Protein AF-A0AAQ3NPI7-F1 (afdb_monomer)

pLDDT: mean 90.73, std 9.73, range [52.62, 98.88]

Solvent-accessible surface area (backbone atoms only — not comparable to full-atom values): 8782 Å² total; per-residue (Å²): 122,90,71,60,44,77,43,52,82,40,38,68,48,80,46,74,37,70,68,92,69,72,81,64,43,82,34,49,43,47,26,47,50,20,30,33,41,36,42,26,41,27,49,79,39,44,59,51,68,37,74,38,35,51,39,24,43,46,21,28,31,45,36,42,30,42,23,52,47,21,36,33,54,29,61,19,60,33,45,22,65,45,26,30,34,42,37,40,31,45,24,46,47,30,51,34,44,30,91,45,34,53,52,25,68,52,26,30,37,41,37,42,30,38,24,44,46,83,36,46,37,60,76,43,36,71,38,33,28,36,42,39,39,29,41,32,59,28,52,53,57,64,57,60,62,17,70,41,45,56,26,31,34,40,37,40,32,50,18,65,48,23,53,45,76,37,83,36,52,80,50,29,78,48,52,78,42,82,47,80,41,70,51,59,92

InterPro domains:
  IPR032675 Leucine-rich repeat domain superfamily [G3DSA:3.80.10.10] (2-116)
  IPR032675 Leucine-rich repeat domain superfamily [G3DSA:3.80.10.10] (117-185)
  IPR055414 Disease resistance R13L4/SHOC-2-like, LRR domain [PF23598] (69-182)

Mean predicted aligned error: 4.76 Å

Sequence (185 aa):
MEVVGFMACLKTLRIEIIKGGKVPSDQLSMLDALEYLHIGLWYDLEYFPENVLESLTSLQTLSIANCKNLKSLSEGVGHLACLQNLIISECPELVALPSNMSQLTVLRKVSIDSCSTLPYGLQFVPSLRTLDIESCMSTSLPDWLGDMTTLEELSIGFCKKLRSLPSSIQRLTNLSYLSIHCCLI

Foldseek 3Di:
DVPQLVPQCAQEDAAADQDPDDPPQVSLLSNCNHAYYEYYNQAPDQEADQSNLLNNQNHQEYAYENHANHQEYDPSVLNNQNHQEYHYENHANPQAYDQNLLSNQRHAEYAHEQYQAPHPNPLNNQQYAEYHYYCHQDQEHDLSVLVNLNYQEYAHYLPANHQDYHPSVVSNPNHPYYHHYNYND

Nearest PDB structures (foldseek):
  7txh-assembly2_E  TM=7.020E-01  e=1.475E-08  Homo sapiens
  8yn0-assembly2_D  TM=7.003E-01  e=9.392E-07  Arabidopsis thaliana
  8yn1-assembly1_C  TM=6.299E-01  e=1.780E-06  Arabidopsis thaliana
  8zwa-assembly1_A  TM=7.349E-01  e=1.019E-04  Arabidopsis thaliana
  5hz0-assembly1_B  TM=5.766E-01  e=1.277E-05  Arabidopsis thaliana

Radius of gyration: 16.59 Å; Cα contacts (8 Å, |Δi|>4): 506; chains: 1; bounding box: 32×37×45 Å

Secondary structure (DSSP, 8-state):
-TTGGG-TT--EEEEE--SSPPP-HHHHTT-TT--EEEEE--TT-SB--HHHHTT-TT--EEEEES-TT--B--GGGGG-TT--EEEEES-TT--B--TTGGG-TT--EEEEES-SSPPBTGGG-TT--EEEEES---SB--GGGGG-TT--EEEEES-TT--B--GGGGG-TT--EEEEES---

Organism: Vigna mungo (NCBI:txid3915)

Structure (mmCIF, N/CA/C/O backbone):
data_AF-A0AAQ3NPI7-F1
#
_entry.id   AF-A0AAQ3NPI7-F1
#
loop_
_atom_site.group_PDB
_atom_site.id
_atom_site.type_symbol
_atom_site.label_atom_id
_atom_site.label_alt_id
_atom_site.label_comp_id
_atom_site.label_asym_id
_atom_site.label_entity_id
_atom_site.label_seq_id
_atom_site.pdbx_PDB_ins_code
_atom_site.Cartn_x
_atom_site.Cartn_y
_atom_site.Cartn_z
_atom_site.occupancy
_atom_site.B_iso_or_equiv
_atom_site.auth_seq_id
_atom_site.auth_comp_id
_atom_site.auth_asym_id
_atom_site.auth_atom_id
_atom_site.pdbx_PDB_model_num
ATOM 1 N N . MET A 1 1 ? -6.468 18.338 18.918 1.00 57.00 1 MET A N 1
ATOM 2 C CA . MET A 1 1 ? -6.972 16.980 18.622 1.00 57.00 1 MET A CA 1
ATOM 3 C C . MET A 1 1 ? -7.723 16.347 19.796 1.00 57.00 1 MET A C 1
ATOM 5 O O . MET A 1 1 ? -8.274 15.291 19.574 1.00 57.00 1 MET A O 1
ATOM 9 N N . GLU A 1 2 ? -7.866 16.987 20.969 1.00 52.62 2 GLU A N 1
ATOM 10 C CA . GLU A 1 2 ? -8.386 16.362 22.208 1.00 52.62 2 GLU A CA 1
ATOM 11 C C . GLU A 1 2 ? -9.784 15.705 22.161 1.00 52.62 2 GLU A C 1
ATOM 13 O O . GLU A 1 2 ? -10.094 14.912 23.043 1.00 52.62 2 GLU A O 1
ATOM 18 N N . VAL A 1 3 ? -10.622 15.988 21.158 1.00 59.69 3 VAL A N 1
ATOM 19 C CA . VAL A 1 3 ? -12.045 15.587 21.140 1.00 59.69 3 VAL A CA 1
ATOM 20 C C . VAL A 1 3 ? -12.283 14.208 20.500 1.00 59.69 3 VAL A C 1
ATOM 22 O O . VAL A 1 3 ? -13.324 13.598 20.725 1.00 59.69 3 VAL A O 1
ATOM 25 N N . VAL A 1 4 ? -11.339 13.692 19.705 1.00 64.50 4 VAL A N 1
ATOM 26 C CA . VAL A 1 4 ? -11.603 12.535 18.825 1.00 64.50 4 VAL A CA 1
ATOM 27 C C . VAL A 1 4 ? -11.716 11.221 19.607 1.00 64.50 4 VAL A C 1
ATOM 29 O O . VAL A 1 4 ? -12.562 10.399 19.271 1.00 64.50 4 VAL A O 1
ATOM 32 N N . GLY A 1 5 ? -10.954 11.049 20.694 1.00 62.00 5 GLY A N 1
ATOM 33 C CA . GLY A 1 5 ? -10.935 9.805 21.485 1.00 62.00 5 GLY A CA 1
ATOM 34 C C . GLY A 1 5 ? -12.268 9.406 22.140 1.00 62.00 5 GLY A C 1
ATOM 35 O O . GLY A 1 5 ? -12.421 8.267 22.562 1.00 62.00 5 GLY A O 1
ATOM 36 N N . PHE A 1 6 ? -13.258 10.305 22.201 1.00 67.25 6 PHE A N 1
ATOM 37 C CA . PHE A 1 6 ? -14.593 10.009 22.744 1.00 67.25 6 PHE A CA 1
ATOM 38 C C . PHE A 1 6 ? -15.612 9.586 21.675 1.00 67.25 6 PHE A C 1
ATOM 40 O O . PHE A 1 6 ? -16.760 9.275 21.995 1.00 67.25 6 PHE A O 1
ATOM 47 N N . MET A 1 7 ? -15.223 9.581 20.398 1.00 78.12 7 MET A N 1
ATOM 48 C CA . MET A 1 7 ? -16.108 9.272 19.278 1.00 78.12 7 MET A CA 1
ATOM 49 C C . MET A 1 7 ? -16.031 7.784 18.909 1.00 78.12 7 MET A C 1
ATOM 51 O O . MET A 1 7 ? -15.636 7.440 17.802 1.00 78.12 7 MET A O 1
ATOM 55 N N . ALA A 1 8 ? -16.440 6.890 19.813 1.00 77.56 8 ALA A N 1
ATOM 56 C CA . ALA A 1 8 ? -16.348 5.432 19.613 1.00 77.56 8 ALA A CA 1
ATOM 57 C C . ALA A 1 8 ? -17.122 4.902 18.383 1.00 77.56 8 ALA A C 1
ATOM 59 O O . ALA A 1 8 ? -16.860 3.812 17.899 1.00 77.56 8 ALA A O 1
ATOM 60 N N . CYS A 1 9 ? -18.080 5.665 17.845 1.00 85.69 9 CYS A N 1
ATOM 61 C CA . CYS A 1 9 ? -18.803 5.316 16.612 1.00 85.69 9 CYS A CA 1
ATOM 62 C C . CYS A 1 9 ? -18.182 5.931 15.341 1.00 85.69 9 CYS A C 1
ATOM 64 O O . CYS A 1 9 ? -18.791 5.874 14.270 1.00 85.69 9 CYS A O 1
ATOM 66 N N . LEU A 1 10 ? -17.024 6.589 15.446 1.00 90.81 10 LEU A N 1
ATOM 67 C CA . LEU A 1 10 ? -16.380 7.262 14.324 1.00 90.81 10 LEU A CA 1
ATOM 68 C C . LEU A 1 10 ? -15.817 6.234 13.342 1.00 90.81 10 LEU A C 1
ATOM 70 O O . LEU A 1 10 ? -14.873 5.519 13.650 1.00 90.81 10 LEU A O 1
ATOM 74 N N . LYS A 1 11 ? -16.364 6.217 12.126 1.00 94.38 11 LYS A N 1
ATOM 75 C CA . LYS A 1 11 ? -15.922 5.316 11.051 1.00 94.38 11 LYS A CA 1
ATOM 76 C C . LYS A 1 11 ? -14.842 5.904 10.155 1.00 94.38 11 LYS A C 1
ATOM 78 O O . LYS A 1 11 ? -14.116 5.169 9.496 1.00 94.38 11 LYS A O 1
ATOM 83 N N . THR A 1 12 ? -14.743 7.225 10.097 1.00 94.88 12 THR A N 1
ATOM 84 C CA . THR A 1 12 ? -13.857 7.924 9.166 1.00 94.88 12 THR A CA 1
ATOM 85 C C . THR A 1 12 ? -13.115 9.021 9.898 1.00 94.88 12 THR A C 1
ATOM 87 O O . THR A 1 12 ? -13.734 9.897 10.499 1.00 94.88 12 THR A O 1
ATOM 90 N N . LEU A 1 13 ? -11.790 9.000 9.805 1.00 92.69 13 LEU A N 1
ATOM 91 C CA . LEU A 1 13 ? -10.926 10.009 10.392 1.00 92.69 13 LEU A CA 1
ATOM 92 C C . LEU A 1 13 ? -9.911 10.487 9.359 1.00 92.69 13 LEU A C 1
ATOM 94 O O . LEU A 1 13 ? -9.245 9.693 8.697 1.00 92.69 13 LEU A O 1
ATOM 98 N N . ARG A 1 14 ? -9.785 11.808 9.240 1.00 91.88 14 ARG A N 1
ATOM 99 C CA . ARG A 1 14 ? -8.768 12.468 8.424 1.00 91.88 14 ARG A CA 1
ATOM 100 C C . ARG A 1 14 ? -7.902 13.347 9.314 1.00 91.88 14 ARG A C 1
ATOM 102 O O . ARG A 1 14 ? -8.422 14.184 10.049 1.00 91.88 14 ARG A O 1
ATOM 109 N N . ILE A 1 15 ? -6.595 13.153 9.232 1.00 88.44 15 ILE A N 1
ATOM 110 C CA . ILE A 1 15 ? -5.584 13.858 10.011 1.00 88.44 15 ILE A CA 1
ATOM 111 C C . ILE A 1 15 ? -4.614 14.514 9.037 1.00 88.44 15 ILE A C 1
ATOM 113 O O . ILE A 1 15 ? -4.047 13.838 8.189 1.00 88.44 15 ILE A O 1
ATOM 117 N N . GLU A 1 16 ? -4.405 15.817 9.185 1.00 88.31 16 GLU A N 1
ATOM 118 C CA . GLU A 1 16 ? -3.459 16.603 8.391 1.00 88.31 16 GLU A CA 1
ATOM 119 C C . GLU A 1 16 ? -2.516 17.325 9.361 1.00 88.31 16 GLU A C 1
ATOM 121 O O . GLU A 1 16 ? -2.969 18.165 10.144 1.00 88.31 16 GLU A O 1
ATOM 126 N N . ILE A 1 17 ? -1.225 16.980 9.372 1.00 81.00 17 ILE A N 1
ATOM 127 C CA . ILE A 1 17 ? -0.264 17.482 10.372 1.00 81.00 17 ILE A CA 1
ATOM 128 C C . ILE A 1 17 ? 0.882 18.202 9.688 1.00 81.00 17 ILE A C 1
ATOM 130 O O . ILE A 1 17 ? 1.800 17.570 9.215 1.00 81.00 17 ILE A O 1
ATOM 134 N N . ILE A 1 18 ? 0.898 19.530 9.703 1.00 67.00 18 ILE A N 1
ATOM 135 C CA . ILE A 1 18 ? 1.848 20.290 8.875 1.00 67.00 18 ILE A CA 1
ATOM 136 C C . ILE A 1 18 ? 3.272 20.333 9.466 1.00 67.00 18 ILE A C 1
ATOM 138 O O . ILE A 1 18 ? 4.241 20.194 8.728 1.00 67.00 18 ILE A O 1
ATOM 142 N N . LYS A 1 19 ? 3.447 20.565 10.775 1.00 70.44 19 LYS A N 1
ATOM 143 C CA . LYS A 1 19 ? 4.782 20.605 11.410 1.00 70.44 19 LYS A CA 1
ATOM 144 C C . LYS A 1 19 ? 4.696 20.469 12.926 1.00 70.44 19 LYS A C 1
ATOM 146 O O . LYS A 1 19 ? 3.784 21.024 13.534 1.00 70.44 19 LYS A O 1
ATOM 151 N N . GLY A 1 20 ? 5.650 19.766 13.536 1.00 64.38 20 GLY A N 1
ATOM 152 C CA . GLY A 1 20 ? 5.800 19.643 14.990 1.00 64.38 20 GLY A CA 1
ATOM 153 C C . GLY A 1 20 ? 4.680 18.875 15.700 1.00 64.38 20 GLY A C 1
ATOM 154 O O . GLY A 1 20 ? 4.645 18.843 16.930 1.00 64.38 20 GLY A O 1
ATOM 155 N N . GLY A 1 21 ? 3.755 18.267 14.952 1.00 64.56 21 GLY A N 1
ATOM 156 C CA . GLY A 1 21 ? 2.697 17.441 15.518 1.00 64.56 21 GLY A CA 1
ATOM 157 C C . GLY A 1 21 ? 3.221 16.060 15.895 1.00 64.56 21 GLY A C 1
ATOM 158 O O . GLY A 1 21 ? 4.006 15.458 15.164 1.00 64.56 21 GLY A O 1
ATOM 159 N N . LYS A 1 22 ? 2.769 15.560 17.043 1.00 66.19 22 LYS A N 1
ATOM 160 C CA . LYS A 1 22 ? 2.895 14.152 17.432 1.00 66.19 22 LYS A CA 1
ATOM 161 C C . LYS A 1 22 ? 1.607 13.422 17.064 1.00 66.19 22 LYS A C 1
ATOM 163 O O . LYS A 1 22 ? 0.541 14.041 17.062 1.00 66.19 22 LYS A O 1
ATOM 168 N N . VAL A 1 23 ? 1.688 12.115 16.801 1.00 66.31 23 VAL A N 1
ATOM 169 C CA . VAL A 1 23 ? 0.471 11.294 16.718 1.00 66.31 23 VAL A CA 1
ATOM 170 C C . VAL A 1 23 ? -0.209 11.350 18.077 1.00 66.31 23 VAL A C 1
ATOM 172 O O . VAL A 1 23 ? 0.463 11.090 19.076 1.00 66.31 23 VAL A O 1
ATOM 175 N N . PRO A 1 24 ? -1.512 11.669 18.155 1.00 67.12 24 PRO A N 1
ATOM 176 C CA . PRO A 1 24 ? -2.270 11.458 19.378 1.00 67.12 24 PRO A CA 1
ATOM 177 C C . PRO A 1 24 ? -2.533 9.954 19.526 1.00 67.12 24 PRO A C 1
ATOM 179 O O . PRO A 1 24 ? -3.658 9.490 19.343 1.00 67.12 24 PRO A O 1
ATOM 182 N N . SER A 1 25 ? -1.472 9.188 19.797 1.00 69.00 25 SER A N 1
ATOM 183 C CA . SER A 1 25 ? -1.496 7.723 19.825 1.00 69.00 25 SER A CA 1
ATOM 184 C C . SER A 1 25 ? -2.572 7.190 20.754 1.00 69.00 25 SER A C 1
ATOM 186 O O . SER A 1 25 ? -3.315 6.284 20.395 1.00 69.00 25 SER A O 1
ATOM 188 N N . ASP A 1 26 ? -2.703 7.842 21.902 1.00 71.06 26 ASP A N 1
ATOM 189 C CA . ASP A 1 26 ? -3.594 7.435 22.981 1.00 71.06 26 ASP A CA 1
ATOM 190 C C . ASP A 1 26 ? -5.070 7.666 22.636 1.00 71.06 26 ASP A C 1
ATOM 192 O O . ASP A 1 26 ? -5.947 7.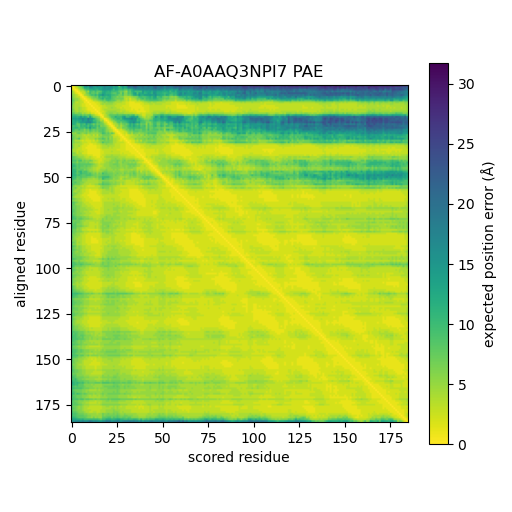062 23.238 1.00 71.06 26 ASP A O 1
ATOM 196 N N . GLN A 1 27 ? -5.364 8.541 21.669 1.00 73.62 27 GLN A N 1
ATOM 197 C CA . GLN A 1 27 ? -6.739 8.802 21.237 1.00 73.62 27 GLN A CA 1
ATOM 198 C C . GLN A 1 27 ? -7.157 7.929 20.065 1.00 73.62 27 GLN A C 1
ATOM 200 O O . GLN A 1 27 ? -8.321 7.556 19.962 1.00 73.62 27 GLN A O 1
ATOM 205 N N . LEU A 1 28 ? -6.216 7.620 19.173 1.00 76.38 28 LEU A N 1
ATOM 206 C CA . LEU A 1 28 ? -6.476 6.740 18.039 1.00 76.38 28 LEU A CA 1
ATOM 207 C C . LEU A 1 28 ? -6.729 5.309 18.495 1.00 76.38 28 LEU A C 1
ATOM 209 O O . LEU A 1 28 ? -7.558 4.632 17.898 1.00 76.38 28 LEU A O 1
ATOM 213 N N . SER A 1 29 ? -6.100 4.891 19.595 1.00 77.69 29 SER A N 1
ATOM 214 C CA . SER A 1 29 ? -6.301 3.551 20.137 1.00 77.69 29 SER A CA 1
ATOM 215 C C . SER A 1 29 ? -7.699 3.273 20.678 1.00 77.69 29 SER A C 1
ATOM 217 O O . SER A 1 29 ? -8.052 2.116 20.888 1.00 77.69 29 SER A O 1
ATOM 219 N N . MET A 1 30 ? -8.511 4.314 20.863 1.00 79.06 30 MET A N 1
ATOM 220 C CA . MET A 1 30 ? -9.898 4.208 21.312 1.00 79.06 30 MET A CA 1
ATOM 221 C C . MET A 1 30 ? -10.907 4.108 20.156 1.00 79.06 30 MET A C 1
ATOM 223 O O . MET A 1 30 ? -12.106 4.022 20.407 1.00 79.06 30 MET A O 1
ATOM 227 N N . LEU A 1 31 ? -10.453 4.156 18.898 1.00 85.06 31 LEU A N 1
ATOM 228 C CA . LEU A 1 31 ? -11.310 4.175 17.708 1.00 85.06 31 LEU A CA 1
ATOM 229 C C . LEU A 1 31 ? -11.426 2.779 17.081 1.00 85.06 31 LEU A C 1
ATOM 231 O O . LEU A 1 31 ? -11.065 2.559 15.926 1.00 85.06 31 LEU A O 1
ATOM 235 N N . ASP A 1 32 ? -11.937 1.827 17.854 1.00 84.00 32 ASP A N 1
ATOM 236 C CA . ASP A 1 32 ? -12.103 0.428 17.447 1.00 84.00 32 ASP A CA 1
ATOM 237 C C . ASP A 1 32 ? -13.074 0.236 16.266 1.00 84.00 32 ASP A C 1
ATOM 239 O O . ASP A 1 32 ? -12.907 -0.702 15.487 1.00 84.00 32 ASP A O 1
ATOM 243 N N . ALA A 1 33 ? -14.044 1.138 16.083 1.00 91.69 33 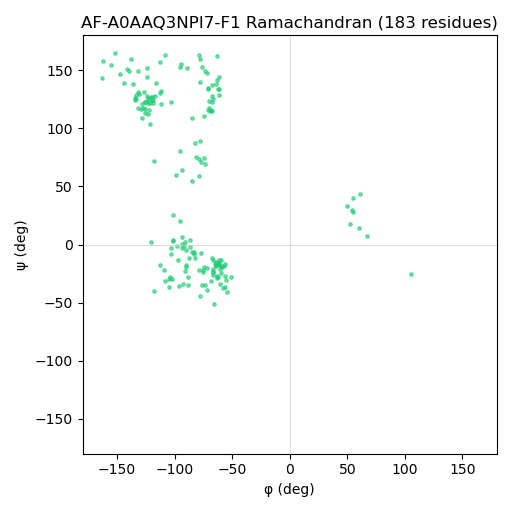ALA A N 1
ATOM 244 C CA . ALA A 1 33 ? -14.989 1.145 14.961 1.00 91.69 33 ALA A CA 1
ATOM 245 C C . ALA A 1 33 ? -14.489 1.880 13.699 1.00 91.69 33 ALA A C 1
ATOM 247 O O . ALA A 1 33 ? -15.252 2.044 12.741 1.00 91.69 33 ALA A O 1
ATOM 248 N N . LEU A 1 34 ? -13.242 2.365 13.687 1.00 94.00 34 LEU A N 1
ATOM 249 C CA . LEU A 1 34 ? -12.711 3.136 12.566 1.00 94.00 34 LEU A CA 1
ATOM 250 C C . LEU A 1 34 ? -12.503 2.244 11.339 1.00 94.00 34 LEU A C 1
ATOM 252 O O . LEU A 1 34 ? -11.757 1.274 11.389 1.00 94.00 34 LEU A O 1
ATOM 256 N N . GLU A 1 35 ? -13.123 2.604 10.217 1.00 97.06 35 GLU A N 1
ATOM 257 C CA . GLU A 1 35 ? -13.059 1.864 8.950 1.00 97.06 35 GLU A CA 1
ATOM 258 C C . GLU A 1 35 ? -12.137 2.557 7.930 1.00 97.06 35 GLU A C 1
ATOM 260 O O . GLU A 1 35 ? -11.532 1.900 7.082 1.00 97.06 35 GLU A O 1
ATOM 265 N N . TYR A 1 36 ? -11.991 3.882 8.019 1.00 97.12 36 TYR A N 1
ATOM 266 C CA . TYR A 1 36 ? -11.159 4.689 7.130 1.00 97.12 36 TYR A CA 1
ATOM 267 C C . TYR A 1 36 ? -10.289 5.666 7.923 1.00 97.12 36 TYR A C 1
ATOM 269 O O . TYR A 1 36 ? -10.800 6.508 8.666 1.00 97.12 36 TYR A O 1
ATOM 277 N N . LEU A 1 37 ? -8.979 5.614 7.687 1.00 94.44 37 LEU A N 1
ATOM 278 C CA . LEU A 1 37 ? -7.999 6.528 8.260 1.00 94.44 37 LEU A CA 1
ATOM 279 C C . LEU A 1 37 ? -7.187 7.168 7.140 1.00 94.44 37 LEU A C 1
ATOM 281 O O . LEU A 1 37 ? -6.527 6.476 6.367 1.00 94.44 37 LEU A O 1
ATOM 285 N N . HIS A 1 38 ? -7.204 8.496 7.084 1.00 94.50 38 HIS A N 1
ATOM 286 C CA . HIS A 1 38 ? -6.288 9.270 6.259 1.00 94.50 38 HIS A CA 1
ATOM 287 C C . HIS A 1 38 ? -5.310 10.057 7.120 1.00 94.50 38 HIS A C 1
ATOM 289 O O . HIS A 1 38 ? -5.727 10.756 8.045 1.00 94.50 38 HIS A O 1
ATOM 295 N N . ILE A 1 39 ? -4.030 9.978 6.775 1.00 90.94 39 ILE A N 1
ATOM 296 C CA . ILE A 1 39 ? -2.942 10.723 7.402 1.00 90.94 39 ILE A CA 1
ATOM 297 C C . ILE A 1 39 ? -2.182 11.472 6.316 1.00 90.94 39 ILE A C 1
ATOM 299 O O . ILE A 1 39 ? -1.684 10.871 5.367 1.00 90.94 39 ILE A O 1
ATOM 303 N N . GLY A 1 40 ? -2.108 12.788 6.465 1.00 92.75 40 GLY A N 1
ATOM 304 C CA . GLY A 1 40 ? -1.625 13.689 5.439 1.00 92.75 40 GLY A CA 1
ATOM 305 C C . GLY A 1 40 ? -0.703 14.788 5.967 1.00 92.75 40 GLY A C 1
ATOM 306 O O . GLY A 1 40 ? -0.696 15.112 7.161 1.00 92.75 40 GLY A O 1
ATOM 307 N N . LEU A 1 41 ? 0.087 15.357 5.053 1.00 88.81 41 LEU A N 1
ATOM 308 C CA . LEU A 1 41 ? 0.916 16.558 5.241 1.00 88.81 41 LEU A CA 1
ATOM 309 C C . LEU A 1 41 ? 1.991 16.459 6.333 1.00 88.81 41 LEU A C 1
ATOM 311 O O . LEU A 1 41 ? 2.575 17.479 6.693 1.00 88.81 41 LEU A O 1
ATOM 315 N N . TRP A 1 42 ? 2.298 15.250 6.811 1.00 87.31 42 TRP A N 1
ATOM 316 C CA . TRP A 1 42 ? 3.199 15.031 7.938 1.00 87.31 42 TRP A CA 1
ATOM 317 C C . TRP A 1 42 ? 4.671 15.051 7.566 1.00 87.31 42 TRP A C 1
ATOM 319 O O . TRP A 1 42 ? 5.305 14.028 7.310 1.00 87.31 42 TRP A O 1
ATOM 329 N N . TYR A 1 43 ? 5.243 16.249 7.580 1.00 84.31 43 TYR A N 1
ATOM 330 C CA . TYR A 1 43 ? 6.615 16.439 7.128 1.00 84.31 43 TYR A CA 1
ATOM 331 C C . TYR A 1 43 ? 7.678 15.956 8.118 1.00 84.31 43 TYR A C 1
ATOM 333 O O . TYR A 1 43 ? 8.761 15.613 7.675 1.00 84.31 43 TYR A O 1
ATOM 341 N N . ASP A 1 44 ? 7.398 15.861 9.419 1.00 84.81 44 ASP A N 1
ATOM 342 C CA . ASP A 1 44 ? 8.385 15.394 10.413 1.00 84.81 44 ASP A CA 1
ATOM 343 C C . ASP A 1 44 ? 8.307 13.875 10.704 1.00 84.81 44 ASP A C 1
ATOM 345 O O . ASP A 1 44 ? 9.047 13.367 11.545 1.00 84.81 44 ASP A O 1
ATOM 349 N N . LEU A 1 45 ? 7.399 13.139 10.049 1.00 82.50 45 LEU A N 1
ATOM 350 C CA . LEU A 1 45 ? 7.186 11.713 10.3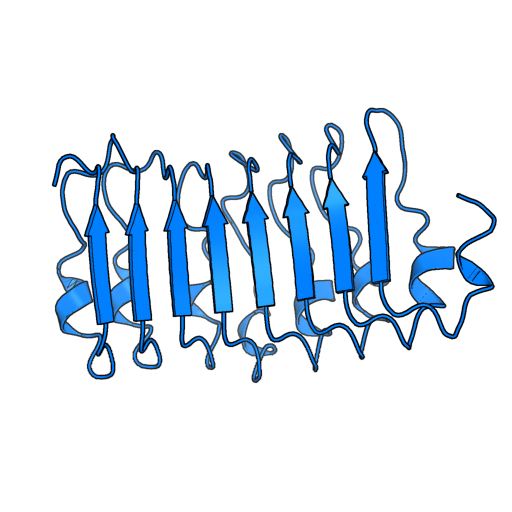04 1.00 82.50 45 LEU A CA 1
ATOM 351 C C . LEU A 1 45 ? 8.169 10.860 9.505 1.00 82.50 45 LEU A C 1
ATOM 353 O O . LEU A 1 45 ? 8.015 10.717 8.297 1.00 82.50 45 LEU A O 1
ATOM 357 N N . GLU A 1 46 ? 9.135 10.248 10.188 1.00 85.81 46 GLU A N 1
ATOM 358 C CA . GLU A 1 46 ? 10.026 9.258 9.565 1.00 85.81 46 GLU A CA 1
ATOM 359 C C . GLU A 1 46 ? 9.477 7.830 9.632 1.00 85.81 46 GLU A C 1
ATOM 361 O O . GLU A 1 46 ? 9.663 7.051 8.696 1.00 85.81 46 GLU A O 1
ATOM 366 N N . TYR A 1 47 ? 8.778 7.504 10.723 1.00 82.50 47 TYR A N 1
ATOM 367 C CA . TYR A 1 47 ? 8.207 6.186 10.988 1.00 82.50 47 TYR A CA 1
ATOM 368 C C . TYR A 1 47 ? 6.866 6.338 11.692 1.00 82.50 47 TYR A C 1
ATOM 370 O O . TYR A 1 47 ? 6.724 7.156 12.604 1.00 82.50 47 TYR A O 1
ATOM 378 N N . PHE A 1 48 ? 5.891 5.524 11.297 1.00 76.88 48 PHE A N 1
ATOM 379 C CA . PHE A 1 48 ? 4.641 5.417 12.039 1.00 76.88 48 PHE A CA 1
ATOM 380 C C . PHE A 1 48 ? 4.895 4.847 13.442 1.00 76.88 48 PHE A C 1
ATOM 382 O O . PHE A 1 48 ? 5.663 3.898 13.570 1.00 76.88 48 PHE A O 1
ATOM 389 N N . PRO A 1 49 ? 4.260 5.365 14.504 1.00 74.56 49 PRO A N 1
ATOM 390 C CA . PRO A 1 49 ? 4.292 4.693 15.796 1.00 74.56 49 PRO A CA 1
ATOM 391 C C . PRO A 1 49 ? 3.524 3.370 15.730 1.00 74.56 49 PRO A C 1
ATOM 393 O O . PRO A 1 49 ? 2.455 3.275 15.126 1.00 74.56 49 PRO A O 1
ATOM 396 N N . GLU A 1 50 ? 4.102 2.337 16.331 1.00 76.12 50 GLU A N 1
ATOM 397 C CA . GLU A 1 50 ? 3.628 0.952 16.265 1.00 76.12 50 GLU A CA 1
ATOM 398 C C . GLU A 1 50 ? 2.263 0.764 16.940 1.00 76.12 50 GLU A C 1
ATOM 400 O O . GLU A 1 50 ? 1.300 0.337 16.302 1.00 76.12 50 GLU A O 1
ATOM 405 N N . ASN A 1 51 ? 2.149 1.245 18.177 1.00 76.25 51 ASN A N 1
ATOM 406 C CA . ASN A 1 51 ? 0.968 1.144 19.038 1.00 76.25 51 ASN A CA 1
ATOM 407 C C . ASN A 1 51 ? -0.314 1.773 18.462 1.00 76.25 51 ASN A C 1
ATOM 409 O O . ASN A 1 51 ? -1.419 1.471 18.910 1.00 76.25 51 ASN A O 1
ATOM 413 N N . VAL A 1 52 ? -0.188 2.671 17.485 1.00 77.19 52 VAL A N 1
ATOM 414 C CA . VAL A 1 52 ? -1.337 3.381 16.906 1.00 77.19 52 VAL A CA 1
ATOM 415 C C . VAL A 1 52 ? -2.139 2.502 15.965 1.00 77.19 52 VAL A C 1
ATOM 417 O O . VAL A 1 52 ? -3.354 2.641 15.899 1.00 77.19 52 VAL A O 1
ATOM 420 N N . LEU A 1 53 ? -1.474 1.611 15.233 1.00 82.75 53 LEU A N 1
ATOM 421 C CA . LEU A 1 53 ? -2.134 0.772 14.235 1.00 82.75 53 LEU A CA 1
ATOM 422 C C . LEU A 1 53 ? -2.661 -0.532 14.843 1.00 82.75 53 LEU A C 1
ATOM 424 O O . LEU A 1 53 ? -3.680 -1.034 14.384 1.00 82.75 53 LEU A O 1
ATOM 428 N N . GLU A 1 54 ? -2.036 -1.031 15.913 1.00 83.75 54 GLU A N 1
ATOM 429 C CA . GLU A 1 54 ? -2.412 -2.290 16.584 1.00 83.75 54 GLU A CA 1
ATOM 430 C C . GLU A 1 54 ? -3.876 -2.354 17.040 1.00 83.75 54 GLU A C 1
ATOM 432 O O . GLU A 1 54 ? -4.484 -3.420 17.083 1.00 83.75 54 GLU A O 1
ATOM 437 N N . SER A 1 55 ? -4.449 -1.205 17.383 1.00 82.50 55 SER A N 1
ATOM 438 C CA . SER A 1 55 ? -5.797 -1.077 17.947 1.00 82.50 55 SER A CA 1
ATOM 439 C C . SER A 1 55 ? -6.892 -0.906 16.890 1.00 82.50 55 SER A C 1
ATOM 441 O O . SER A 1 55 ? -8.064 -1.162 17.168 1.00 82.50 55 SER A O 1
ATOM 443 N N . LEU A 1 56 ? -6.534 -0.528 15.659 1.00 88.94 56 LEU A N 1
ATOM 444 C CA . LEU A 1 56 ? -7.475 -0.201 14.584 1.00 88.94 56 LEU A CA 1
ATOM 445 C C . LEU A 1 56 ? -7.933 -1.459 13.828 1.00 88.94 56 LEU A C 1
ATOM 447 O O . LEU A 1 56 ? -7.811 -1.572 12.610 1.00 88.94 56 LEU A O 1
ATOM 451 N N . THR A 1 57 ? -8.460 -2.435 14.564 1.00 88.75 57 THR A N 1
ATOM 452 C CA . THR A 1 57 ? -8.780 -3.776 14.043 1.00 88.75 57 THR A CA 1
ATOM 453 C C . THR A 1 57 ? -9.918 -3.797 13.014 1.00 88.75 57 THR A C 1
ATOM 455 O O . THR A 1 57 ? -9.942 -4.688 12.163 1.00 88.75 57 THR A O 1
ATOM 458 N N . SER A 1 58 ? -10.813 -2.801 13.029 1.00 94.62 58 SER A N 1
ATOM 459 C CA . SER A 1 58 ? -11.891 -2.635 12.035 1.00 94.62 58 SER A CA 1
ATOM 460 C C . SER A 1 58 ? -11.471 -1.853 10.786 1.00 94.62 58 SER A C 1
ATOM 462 O O . SER A 1 58 ? -12.286 -1.678 9.877 1.00 94.62 58 SER A O 1
ATOM 464 N N . LEU A 1 59 ? -10.225 -1.373 10.718 1.00 96.38 59 LEU A N 1
ATOM 465 C CA . LEU A 1 59 ? -9.781 -0.491 9.646 1.00 96.38 59 LEU A CA 1
ATOM 466 C C . LEU A 1 59 ? -9.756 -1.228 8.310 1.00 96.38 59 LEU A C 1
ATOM 468 O O . LEU A 1 59 ? -9.065 -2.229 8.151 1.00 96.38 59 LEU A O 1
ATOM 472 N N . GLN A 1 60 ? -10.486 -0.698 7.333 1.00 98.31 60 GLN A N 1
ATOM 473 C CA . GLN A 1 60 ? -10.599 -1.256 5.986 1.00 98.31 60 GLN A CA 1
ATOM 474 C C . GLN A 1 60 ? -9.748 -0.489 4.981 1.00 98.31 60 GLN A C 1
ATOM 476 O O . GLN A 1 60 ? -9.289 -1.067 3.996 1.00 98.31 60 GLN A O 1
ATOM 481 N N . THR A 1 61 ? -9.535 0.808 5.212 1.00 98.50 61 THR A N 1
ATOM 482 C CA . THR A 1 61 ? -8.740 1.661 4.328 1.00 98.50 61 THR A CA 1
ATOM 483 C C . THR A 1 61 ? -7.769 2.524 5.118 1.00 98.50 61 THR A C 1
ATOM 485 O O . THR A 1 61 ? -8.177 3.316 5.970 1.00 98.50 61 THR A O 1
ATOM 488 N N . LEU A 1 62 ? -6.488 2.411 4.774 1.00 97.00 62 LEU A N 1
ATOM 489 C CA . LEU A 1 62 ? -5.424 3.284 5.254 1.00 97.00 62 LEU A CA 1
ATOM 490 C C . LEU A 1 62 ? -4.910 4.121 4.084 1.00 97.00 62 LEU A C 1
ATOM 492 O O . LEU A 1 62 ? -4.447 3.586 3.079 1.00 97.00 62 LEU A O 1
ATOM 496 N N . SER A 1 63 ? -4.994 5.440 4.218 1.00 97.31 63 SER A N 1
ATOM 497 C CA . SER A 1 63 ? -4.497 6.396 3.237 1.00 97.31 63 SER A CA 1
ATOM 498 C C . SER A 1 63 ? -3.418 7.270 3.864 1.00 97.31 63 SER A C 1
ATOM 500 O O . SER A 1 63 ? -3.649 7.911 4.885 1.00 97.31 63 SER A O 1
ATOM 502 N N . ILE A 1 64 ? -2.239 7.299 3.254 1.00 94.88 64 ILE A N 1
ATOM 503 C CA . ILE A 1 64 ? -1.093 8.088 3.694 1.00 94.88 64 ILE A CA 1
ATOM 504 C C . ILE A 1 64 ? -0.686 8.992 2.539 1.00 94.88 64 ILE A C 1
ATOM 506 O O . ILE A 1 64 ? -0.397 8.513 1.444 1.00 94.88 64 ILE A O 1
ATOM 510 N N . ALA A 1 65 ? -0.687 10.301 2.766 1.00 95.62 65 ALA A N 1
ATOM 511 C CA . ALA A 1 65 ? -0.380 11.278 1.736 1.00 95.62 65 ALA A CA 1
ATOM 512 C C . ALA A 1 65 ? 0.629 12.320 2.217 1.00 95.62 65 ALA A C 1
ATOM 514 O O . ALA A 1 65 ? 0.637 12.705 3.382 1.00 95.62 65 ALA A O 1
ATOM 515 N N . ASN A 1 66 ? 1.451 12.847 1.311 1.00 94.00 66 ASN A N 1
ATOM 516 C CA . ASN A 1 66 ? 2.282 14.024 1.578 1.00 94.00 66 ASN A CA 1
ATOM 517 C C . ASN A 1 66 ? 3.205 13.902 2.815 1.00 94.00 66 ASN A C 1
ATOM 519 O O . ASN A 1 66 ? 3.557 14.902 3.444 1.00 94.00 66 ASN A O 1
ATOM 523 N N . CYS A 1 67 ? 3.624 12.685 3.170 1.00 92.38 67 CYS A N 1
ATOM 524 C CA . CYS A 1 67 ? 4.546 12.426 4.276 1.00 92.38 67 CYS A CA 1
ATOM 525 C C . CYS A 1 67 ? 5.973 12.320 3.724 1.00 92.38 67 CYS A C 1
ATOM 527 O O . CYS A 1 67 ? 6.491 11.235 3.472 1.00 92.38 67 CYS A O 1
ATOM 529 N N . LYS A 1 68 ? 6.597 13.477 3.474 1.00 91.12 68 LYS A N 1
ATOM 530 C CA . LYS A 1 68 ? 7.824 13.573 2.660 1.00 91.12 68 LYS A CA 1
ATOM 531 C C . LYS A 1 68 ? 9.039 12.839 3.228 1.00 91.12 68 LYS A C 1
ATOM 533 O O . LYS A 1 68 ? 9.870 12.407 2.444 1.00 91.12 68 LYS A O 1
ATOM 538 N N . ASN A 1 69 ? 9.124 12.708 4.551 1.00 91.56 69 ASN A N 1
ATOM 539 C CA . ASN A 1 69 ? 10.245 12.064 5.239 1.00 91.56 69 ASN A CA 1
ATOM 540 C C . ASN A 1 69 ? 9.936 10.628 5.689 1.00 91.56 69 ASN A C 1
ATOM 542 O O . ASN A 1 69 ? 10.782 10.007 6.330 1.00 91.56 69 ASN A O 1
ATOM 546 N N . LEU A 1 70 ? 8.749 10.098 5.369 1.00 92.19 70 LEU A N 1
ATOM 547 C CA . LEU A 1 70 ? 8.330 8.769 5.801 1.00 92.19 70 LEU A CA 1
ATOM 548 C C . LEU A 1 70 ? 9.139 7.701 5.067 1.00 92.19 70 LEU A C 1
ATOM 550 O O . LEU A 1 70 ? 9.029 7.581 3.852 1.00 92.19 70 LEU A O 1
ATOM 554 N N . LYS A 1 71 ? 9.916 6.912 5.813 1.00 92.50 71 LYS A N 1
ATOM 555 C CA . LYS A 1 71 ? 10.818 5.882 5.269 1.00 92.50 71 LYS A CA 1
ATOM 556 C C . LYS A 1 71 ? 10.207 4.487 5.270 1.00 92.50 71 LYS A C 1
ATOM 558 O O . LYS A 1 71 ? 10.477 3.697 4.367 1.00 92.50 71 LYS A O 1
ATOM 563 N N . SER A 1 72 ? 9.405 4.186 6.291 1.00 91.81 72 SER A N 1
ATOM 564 C CA . SER A 1 72 ? 8.695 2.914 6.452 1.00 91.81 72 SER A CA 1
ATOM 565 C C . SER A 1 72 ? 7.453 3.080 7.324 1.00 91.81 72 SER A C 1
ATOM 567 O O . SER A 1 72 ? 7.401 3.948 8.199 1.00 91.81 72 SER A O 1
ATOM 569 N N . LEU A 1 73 ? 6.471 2.199 7.133 1.00 90.75 73 LEU A N 1
ATOM 570 C CA . LEU A 1 73 ? 5.424 1.970 8.1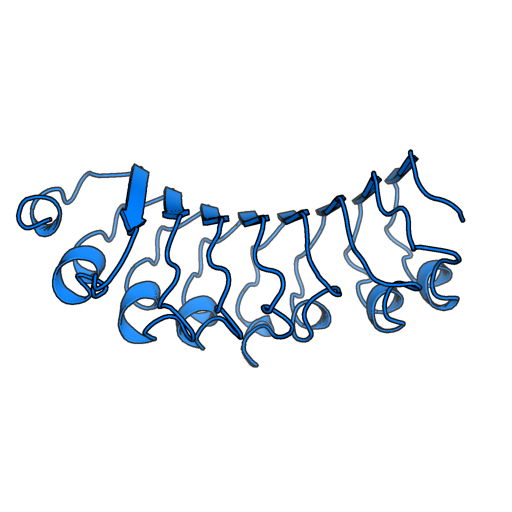33 1.00 90.75 73 LEU A CA 1
ATOM 571 C C . LEU A 1 73 ? 5.963 1.080 9.268 1.00 90.75 73 LEU A C 1
ATOM 573 O O . LEU A 1 73 ? 6.966 0.385 9.084 1.00 90.75 73 LEU A O 1
ATOM 577 N N . SER A 1 74 ? 5.319 1.112 10.435 1.00 90.31 74 SER A N 1
ATOM 578 C CA . SER A 1 74 ? 5.636 0.231 11.567 1.00 90.31 74 SER A CA 1
ATOM 579 C C . SER A 1 74 ? 5.052 -1.167 11.395 1.00 90.31 74 SER A C 1
ATOM 581 O O . SER A 1 74 ? 4.103 -1.363 10.636 1.00 90.31 74 SER A O 1
ATOM 583 N N . GLU A 1 75 ? 5.559 -2.132 12.168 1.00 91.31 75 GLU A N 1
ATOM 584 C CA . GLU A 1 75 ? 5.000 -3.491 12.220 1.00 91.31 75 GLU A CA 1
ATOM 585 C C . GLU A 1 75 ? 3.542 -3.509 12.721 1.00 91.31 75 GLU A C 1
ATOM 587 O O . GLU A 1 75 ? 2.789 -4.428 12.412 1.00 91.31 75 GLU A O 1
ATOM 592 N N . GLY A 1 76 ? 3.067 -2.434 13.357 1.00 89.75 76 GLY A N 1
ATOM 593 C CA . GLY A 1 76 ? 1.654 -2.234 13.686 1.00 89.75 76 GLY A CA 1
ATOM 594 C C . GLY A 1 76 ? 0.697 -2.429 12.497 1.00 89.75 76 GLY A C 1
ATOM 595 O O . GLY A 1 76 ? -0.429 -2.872 12.701 1.00 89.75 76 GLY A O 1
ATOM 596 N N . VAL A 1 77 ? 1.141 -2.188 11.252 1.00 92.19 77 VAL A N 1
ATOM 597 C CA . VAL A 1 77 ? 0.328 -2.431 10.042 1.00 92.19 77 VAL A CA 1
ATOM 598 C C . VAL A 1 77 ? -0.134 -3.886 9.941 1.00 92.19 77 VAL A C 1
ATOM 600 O O . VAL A 1 77 ? -1.267 -4.124 9.535 1.00 92.19 77 VAL A O 1
ATOM 603 N N . GLY A 1 78 ? 0.696 -4.858 10.330 1.00 91.50 78 GLY A N 1
ATOM 604 C CA . GLY A 1 78 ? 0.354 -6.282 10.241 1.00 91.50 78 GLY A CA 1
ATOM 605 C C . GLY A 1 78 ? -0.833 -6.699 11.120 1.00 91.50 78 GLY A C 1
ATOM 606 O O . GLY A 1 78 ? -1.468 -7.717 10.854 1.00 91.50 78 GLY A O 1
ATOM 607 N N . HIS A 1 79 ? -1.199 -5.878 12.110 1.00 91.12 79 HIS A N 1
ATOM 608 C CA . HIS A 1 79 ? -2.347 -6.104 12.992 1.00 91.12 79 HIS A CA 1
ATOM 609 C C . HIS A 1 79 ? -3.685 -5.630 12.405 1.00 91.12 79 HIS A C 1
ATOM 611 O O . HIS A 1 79 ? -4.741 -5.918 12.971 1.00 91.12 79 HIS A O 1
ATOM 617 N N . LEU A 1 80 ? -3.673 -4.925 11.268 1.00 93.81 80 LEU A N 1
ATOM 618 C CA . LEU A 1 80 ? -4.876 -4.404 10.616 1.00 93.81 80 LEU A CA 1
ATOM 619 C C . LEU A 1 80 ? -5.627 -5.527 9.876 1.00 93.81 80 LEU A C 1
ATOM 621 O O . LEU A 1 80 ? -5.652 -5.594 8.647 1.00 93.81 80 LEU A O 1
ATOM 625 N N . ALA A 1 81 ? -6.246 -6.427 10.642 1.00 92.56 81 ALA A N 1
ATOM 626 C CA . ALA A 1 81 ? -6.846 -7.672 10.158 1.00 92.56 81 ALA A CA 1
ATOM 627 C C . ALA A 1 81 ? -7.980 -7.482 9.133 1.00 92.56 81 ALA A C 1
ATOM 629 O O . ALA A 1 81 ? -8.273 -8.408 8.379 1.00 92.56 81 ALA A O 1
ATOM 630 N N . CYS A 1 82 ? -8.607 -6.302 9.092 1.00 96.94 82 CYS A N 1
ATOM 631 C CA . CYS A 1 82 ? -9.679 -5.967 8.151 1.00 96.94 82 CYS A CA 1
ATOM 632 C C . CYS A 1 82 ? -9.222 -5.096 6.968 1.00 96.94 82 CYS A C 1
ATOM 634 O O . CYS A 1 82 ? -10.065 -4.706 6.155 1.00 96.94 82 CYS A O 1
ATOM 636 N N . LEU A 1 83 ? -7.924 -4.784 6.851 1.00 97.94 83 LEU A N 1
ATOM 637 C CA . LEU A 1 83 ? -7.422 -3.823 5.870 1.00 97.94 83 LEU A CA 1
ATOM 638 C C . LEU A 1 83 ? -7.543 -4.366 4.447 1.00 97.94 83 LEU A C 1
ATOM 640 O O . LEU A 1 83 ? -6.868 -5.319 4.073 1.00 97.94 83 LEU A O 1
ATOM 644 N N . GLN A 1 84 ? -8.374 -3.716 3.637 1.00 98.69 84 GLN A N 1
ATOM 645 C CA . GLN A 1 84 ? -8.649 -4.090 2.249 1.00 98.69 84 GLN A CA 1
ATOM 646 C C . GLN A 1 84 ? -7.954 -3.169 1.247 1.00 98.69 84 GLN A C 1
ATOM 648 O O . GLN A 1 84 ? -7.590 -3.628 0.161 1.00 98.69 84 GLN A O 1
ATOM 653 N N . ASN A 1 85 ? -7.735 -1.904 1.620 1.00 98.75 85 ASN A N 1
ATOM 654 C CA . ASN A 1 85 ? -7.165 -0.880 0.753 1.00 98.75 85 ASN A CA 1
ATOM 655 C C . ASN A 1 85 ? -6.015 -0.139 1.446 1.00 98.75 85 ASN A C 1
ATOM 657 O O . ASN A 1 85 ? -6.178 0.395 2.545 1.00 98.75 85 ASN A O 1
ATOM 661 N N . LEU A 1 86 ? -4.877 -0.039 0.763 1.00 98.38 86 LEU A N 1
ATOM 662 C CA . LEU A 1 86 ? -3.750 0.797 1.170 1.00 98.38 86 LEU A CA 1
ATOM 663 C C . LEU A 1 86 ? -3.449 1.810 0.064 1.00 98.38 86 LEU A C 1
ATOM 665 O O . LEU A 1 86 ? -3.175 1.437 -1.074 1.00 98.38 86 LEU A O 1
ATOM 669 N N . ILE A 1 87 ? -3.508 3.094 0.402 1.00 98.50 87 ILE A N 1
ATOM 670 C CA . ILE A 1 87 ? -3.262 4.199 -0.527 1.00 98.50 87 ILE A CA 1
ATOM 671 C C . ILE A 1 87 ? -2.071 4.993 -0.010 1.00 98.50 87 ILE A C 1
ATOM 673 O O . ILE A 1 87 ? -2.112 5.511 1.102 1.00 98.50 87 ILE A O 1
ATOM 677 N N . ILE A 1 88 ? -1.027 5.115 -0.819 1.00 97.38 88 ILE A N 1
ATOM 678 C CA . ILE A 1 88 ? 0.179 5.880 -0.511 1.00 97.38 88 ILE A CA 1
ATOM 679 C C . ILE A 1 88 ? 0.369 6.906 -1.624 1.00 97.38 88 ILE A C 1
ATOM 681 O O . ILE A 1 88 ? 0.440 6.536 -2.790 1.00 97.38 88 ILE A O 1
ATOM 685 N N . SER A 1 89 ? 0.465 8.187 -1.280 1.00 97.25 89 SER A N 1
ATOM 686 C CA . SER A 1 89 ? 0.631 9.270 -2.254 1.00 97.25 89 SER A CA 1
ATOM 687 C C . SER A 1 89 ? 1.680 10.269 -1.792 1.00 97.25 89 SER A C 1
ATOM 689 O O . SER A 1 89 ? 1.697 10.661 -0.627 1.00 97.25 89 SER A O 1
ATOM 691 N N . GLU A 1 90 ? 2.541 10.729 -2.694 1.00 95.94 90 GLU A N 1
ATOM 692 C CA . GLU A 1 90 ? 3.505 11.808 -2.413 1.00 95.94 90 GLU A CA 1
ATOM 693 C C . GLU A 1 90 ? 4.400 11.523 -1.183 1.00 95.94 90 GLU A C 1
ATOM 695 O O . GLU A 1 90 ? 4.681 12.404 -0.365 1.00 95.94 90 GLU A O 1
ATOM 700 N N . CYS A 1 91 ? 4.840 10.268 -1.044 1.00 95.12 91 CYS A N 1
ATOM 701 C CA . CYS A 1 91 ? 5.757 9.798 0.002 1.00 95.12 91 CYS A CA 1
ATOM 702 C C . CYS A 1 91 ? 7.057 9.278 -0.648 1.00 95.12 91 CYS A C 1
ATOM 704 O O . CYS A 1 91 ? 7.265 8.067 -0.725 1.00 95.12 91 CYS A O 1
ATOM 706 N N . PRO A 1 92 ? 7.920 10.163 -1.183 1.00 93.44 92 PRO A N 1
ATOM 707 C CA . PRO A 1 92 ? 9.042 9.767 -2.040 1.00 93.44 92 PRO A CA 1
ATOM 708 C C . PRO A 1 92 ? 10.129 8.951 -1.324 1.00 93.44 92 PRO A C 1
ATOM 710 O O . PRO A 1 92 ? 10.809 8.158 -1.978 1.00 93.44 92 PRO A O 1
ATOM 713 N N . GLU A 1 93 ? 10.279 9.119 -0.009 1.00 94.56 93 GLU A N 1
ATOM 714 C CA . GLU A 1 93 ? 11.262 8.405 0.822 1.00 94.56 93 GLU A CA 1
ATOM 715 C C . GLU A 1 93 ? 10.760 7.030 1.308 1.00 94.56 93 GLU A C 1
ATOM 717 O O . GLU A 1 93 ? 11.536 6.263 1.882 1.00 94.56 93 GLU A O 1
ATOM 722 N N . LEU A 1 94 ? 9.488 6.681 1.060 1.00 95.06 94 LEU A N 1
ATOM 723 C CA . LEU A 1 94 ? 8.908 5.407 1.490 1.00 95.06 94 LEU A CA 1
ATOM 724 C C . LEU A 1 94 ? 9.362 4.287 0.550 1.00 95.06 94 LEU A C 1
ATOM 726 O O . LEU A 1 94 ? 8.712 3.974 -0.447 1.00 95.06 94 LEU A O 1
ATOM 730 N N . VAL A 1 95 ? 10.496 3.682 0.885 1.00 93.25 95 VAL A N 1
ATOM 731 C CA . VAL A 1 95 ? 11.134 2.617 0.094 1.00 93.25 95 VAL A CA 1
ATOM 732 C C . VAL A 1 95 ? 10.920 1.221 0.679 1.00 93.25 95 VAL A C 1
ATOM 734 O O . VAL A 1 95 ? 11.257 0.225 0.035 1.00 93.25 95 VAL A O 1
ATOM 737 N N . ALA A 1 96 ? 10.350 1.130 1.882 1.00 93.12 96 ALA A N 1
ATOM 738 C CA . ALA A 1 96 ? 10.078 -0.126 2.565 1.00 93.12 96 ALA A CA 1
ATOM 739 C C . ALA A 1 96 ? 8.719 -0.118 3.283 1.00 93.12 96 ALA A C 1
ATOM 741 O O . ALA A 1 96 ? 8.226 0.906 3.749 1.00 93.12 96 ALA A O 1
ATOM 742 N N . LEU A 1 97 ? 8.130 -1.302 3.364 1.00 94.94 97 LEU A N 1
ATOM 743 C CA . LEU A 1 97 ? 7.004 -1.698 4.194 1.00 94.94 97 LEU A CA 1
ATOM 744 C C . LEU A 1 97 ? 7.525 -2.705 5.236 1.00 94.94 97 LEU A C 1
ATOM 746 O O . LEU A 1 97 ? 8.569 -3.330 5.015 1.00 94.94 97 LEU A O 1
ATOM 750 N N . PRO A 1 98 ? 6.836 -2.866 6.377 1.00 92.06 98 PRO A N 1
ATOM 751 C CA . PRO A 1 98 ? 7.301 -3.717 7.468 1.00 92.06 98 PRO A CA 1
ATOM 752 C C . PRO A 1 98 ? 7.406 -5.196 7.064 1.00 92.06 98 PRO A C 1
ATOM 754 O O . PRO A 1 98 ? 6.829 -5.652 6.077 1.00 92.06 98 PRO A O 1
ATOM 757 N N . SER A 1 99 ? 8.152 -5.973 7.849 1.00 90.00 99 SER A N 1
ATOM 758 C CA . SER A 1 99 ? 8.441 -7.382 7.545 1.00 90.00 99 SER A CA 1
ATOM 759 C C . SER A 1 99 ? 7.199 -8.288 7.599 1.00 90.00 99 SER A C 1
ATOM 761 O O . SER A 1 99 ? 7.138 -9.325 6.936 1.00 90.00 99 SER A O 1
ATOM 763 N N . ASN A 1 100 ? 6.177 -7.870 8.344 1.00 92.94 100 ASN A N 1
ATOM 764 C CA . ASN A 1 100 ? 4.973 -8.633 8.647 1.00 92.94 100 ASN A CA 1
ATOM 765 C C . ASN A 1 100 ? 3.781 -8.339 7.718 1.00 92.94 100 ASN A C 1
ATOM 767 O O . ASN A 1 100 ? 2.645 -8.681 8.042 1.00 92.94 100 ASN A O 1
ATOM 771 N N . MET A 1 101 ? 4.021 -7.783 6.525 1.00 95.50 101 MET A N 1
ATOM 772 C CA . MET A 1 101 ? 2.979 -7.589 5.500 1.00 95.50 101 MET A CA 1
ATOM 773 C C . MET A 1 101 ? 2.277 -8.897 5.088 1.00 95.50 101 MET A C 1
ATOM 775 O O . MET A 1 101 ? 1.158 -8.862 4.578 1.00 95.50 101 MET A O 1
ATOM 779 N N . SER A 1 102 ? 2.886 -10.054 5.363 1.00 95.62 102 SER A N 1
ATOM 780 C CA . SER A 1 102 ? 2.275 -11.377 5.186 1.00 95.62 102 SER A CA 1
ATOM 781 C C . SER A 1 102 ? 1.052 -11.635 6.074 1.00 95.62 102 SER A C 1
ATOM 783 O O . SER A 1 102 ? 0.245 -12.507 5.755 1.00 95.62 102 SER A O 1
ATOM 785 N N . GLN A 1 103 ? 0.874 -10.866 7.154 1.00 96.19 103 GLN A N 1
ATOM 786 C CA . GLN A 1 103 ? -0.296 -10.942 8.037 1.00 96.19 103 GLN A CA 1
ATOM 787 C C . GLN A 1 103 ? -1.553 -10.318 7.410 1.00 96.19 103 GLN A C 1
ATOM 789 O O . GLN A 1 103 ? -2.673 -10.653 7.799 1.00 96.19 103 GLN A O 1
ATOM 794 N N . LEU A 1 104 ? -1.393 -9.460 6.396 1.00 96.38 104 LEU A N 1
ATOM 795 C CA . LEU A 1 104 ? -2.496 -8.799 5.700 1.00 96.38 104 LEU A CA 1
ATOM 796 C C . LEU A 1 104 ? -3.161 -9.742 4.693 1.00 96.38 104 LEU A C 1
ATOM 798 O O . LEU A 1 104 ? -3.004 -9.613 3.483 1.00 96.38 104 LEU A O 1
ATOM 802 N N . THR A 1 105 ? -3.919 -10.707 5.203 1.00 96.88 105 THR A N 1
ATOM 803 C CA . THR A 1 105 ? -4.551 -11.772 4.402 1.00 96.88 105 THR A CA 1
ATOM 804 C C . THR A 1 105 ? -5.800 -11.333 3.629 1.00 96.88 105 THR A C 1
ATOM 806 O O . THR A 1 105 ? -6.321 -12.097 2.810 1.00 96.88 105 THR A O 1
ATOM 809 N N . VAL A 1 106 ? -6.279 -10.107 3.860 1.00 98.19 106 VAL A N 1
ATOM 810 C CA . VAL A 1 106 ? -7.462 -9.535 3.197 1.00 98.19 106 VAL A CA 1
ATOM 811 C C . VAL A 1 106 ? -7.170 -8.256 2.410 1.00 98.19 106 VAL A C 1
ATOM 813 O O . VAL A 1 106 ? -8.090 -7.717 1.798 1.00 98.19 106 VAL A O 1
ATOM 816 N N . LEU A 1 107 ? -5.912 -7.798 2.347 1.00 98.44 107 LEU A N 1
ATOM 817 C CA . LEU A 1 107 ? -5.533 -6.622 1.558 1.00 98.44 107 LEU A CA 1
ATOM 818 C C . LEU A 1 107 ? -5.682 -6.935 0.070 1.00 98.44 107 LEU A C 1
ATOM 820 O O . LEU A 1 107 ? -4.991 -7.807 -0.458 1.00 98.44 107 LEU A O 1
ATOM 824 N N . ARG A 1 108 ? -6.608 -6.248 -0.604 1.00 98.62 108 ARG A N 1
ATOM 825 C CA . ARG A 1 108 ? -6.952 -6.498 -2.012 1.00 98.62 108 ARG A CA 1
ATOM 826 C C . ARG A 1 108 ? -6.385 -5.455 -2.946 1.00 98.62 108 ARG A C 1
ATOM 828 O O . ARG A 1 108 ? -5.965 -5.819 -4.041 1.00 98.62 108 ARG A O 1
ATOM 835 N N . LYS A 1 109 ? -6.354 -4.195 -2.518 1.00 98.88 109 LYS A N 1
ATOM 836 C CA . LYS A 1 109 ? -5.950 -3.081 -3.366 1.00 98.88 109 LYS A CA 1
ATOM 837 C C . LYS A 1 109 ? -4.841 -2.263 -2.727 1.00 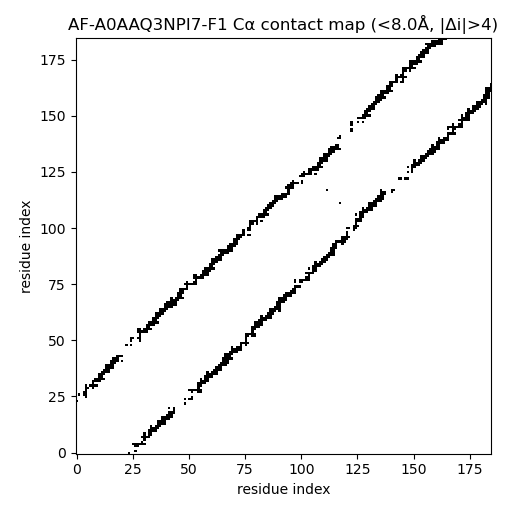98.88 109 LYS A C 1
ATOM 839 O O . LYS A 1 109 ? -4.942 -1.838 -1.577 1.00 98.88 109 LYS A O 1
ATOM 844 N N . VAL A 1 110 ? -3.805 -2.006 -3.514 1.00 98.75 110 VAL A N 1
ATOM 845 C CA . VAL A 1 110 ? -2.726 -1.081 -3.178 1.00 98.75 110 VAL A CA 1
ATOM 846 C C . VAL A 1 110 ? -2.629 -0.052 -4.295 1.00 98.75 110 VAL A C 1
ATOM 848 O O . VAL A 1 110 ? -2.542 -0.411 -5.464 1.00 98.75 110 VAL A O 1
ATOM 851 N N . SER A 1 111 ? -2.659 1.225 -3.928 1.00 98.62 111 SER A N 1
ATOM 852 C CA . SER A 1 111 ? -2.442 2.346 -4.842 1.00 98.62 111 SER A CA 1
ATOM 853 C C . SER A 1 111 ? -1.237 3.133 -4.358 1.00 98.62 111 SER A C 1
ATOM 855 O O . SER A 1 111 ? -1.220 3.577 -3.209 1.00 98.62 111 SER A O 1
ATOM 857 N N . ILE A 1 112 ? -0.240 3.307 -5.219 1.00 98.06 112 ILE A N 1
ATOM 858 C CA . ILE A 1 112 ? 0.983 4.044 -4.908 1.00 98.06 112 ILE A CA 1
ATOM 859 C C . ILE A 1 112 ? 1.177 5.124 -5.966 1.00 98.06 112 ILE A C 1
ATOM 861 O O . ILE A 1 112 ? 1.383 4.814 -7.135 1.00 98.06 112 ILE A O 1
ATOM 865 N N . ASP A 1 113 ? 1.137 6.383 -5.541 1.00 97.88 113 ASP A N 1
ATOM 866 C CA . ASP A 1 113 ? 1.386 7.551 -6.381 1.00 97.88 113 ASP A CA 1
ATOM 867 C C . ASP A 1 113 ? 2.638 8.298 -5.909 1.00 97.88 113 ASP A C 1
ATOM 869 O O . ASP A 1 113 ? 2.867 8.506 -4.712 1.00 97.88 113 ASP A O 1
ATOM 873 N N . SER A 1 114 ? 3.440 8.745 -6.873 1.00 95.75 114 SER A N 1
ATOM 874 C CA . SER A 1 114 ? 4.561 9.657 -6.658 1.00 95.75 114 SER A CA 1
ATOM 875 C C . SER A 1 114 ? 5.624 9.079 -5.716 1.00 95.75 114 SER A C 1
ATOM 877 O O . SER A 1 114 ? 6.147 9.762 -4.831 1.00 95.75 114 SER A O 1
ATOM 879 N N . CYS A 1 115 ? 5.959 7.801 -5.918 1.00 91.50 115 CYS A N 1
ATOM 880 C CA . CYS A 1 115 ? 7.037 7.104 -5.219 1.00 91.50 115 CYS A CA 1
ATOM 881 C C . CYS A 1 115 ? 8.360 7.127 -6.007 1.00 91.50 115 CYS A C 1
ATOM 883 O O . CYS A 1 115 ? 8.393 7.228 -7.239 1.00 91.50 115 CYS A O 1
ATOM 885 N N . SER A 1 116 ? 9.481 6.998 -5.293 1.00 92.50 116 SER A N 1
ATOM 886 C CA . SER A 1 116 ? 10.802 6.817 -5.913 1.00 92.50 116 SER A CA 1
ATOM 887 C C . SER A 1 116 ? 10.958 5.422 -6.531 1.00 92.50 116 SER A C 1
ATOM 889 O O . SER A 1 116 ? 11.490 5.281 -7.631 1.00 92.50 116 SER A O 1
ATOM 891 N N . THR A 1 117 ? 10.437 4.407 -5.844 1.00 93.31 117 THR A N 1
ATOM 892 C CA . THR A 1 117 ? 10.351 3.003 -6.254 1.00 93.31 117 THR A CA 1
ATOM 893 C C . THR A 1 117 ? 9.139 2.358 -5.579 1.00 93.31 117 THR A C 1
ATOM 895 O O . THR A 1 117 ? 8.615 2.896 -4.603 1.00 93.31 117 THR A O 1
ATOM 898 N N . LEU A 1 118 ? 8.704 1.189 -6.056 1.00 95.44 118 LEU A N 1
ATOM 899 C CA . LEU A 1 118 ? 7.793 0.360 -5.267 1.00 95.44 118 LEU A CA 1
ATOM 900 C C . LEU A 1 118 ? 8.482 -0.073 -3.965 1.00 95.44 118 LEU A C 1
ATOM 902 O O . LEU A 1 118 ? 9.635 -0.520 -4.024 1.00 95.44 118 LEU A O 1
ATOM 906 N N . PRO A 1 119 ? 7.802 0.039 -2.812 1.00 94.94 119 PRO A N 1
ATOM 907 C CA . PRO A 1 119 ? 8.402 -0.267 -1.532 1.00 94.94 119 PRO A CA 1
ATOM 908 C C . PRO A 1 119 ? 8.610 -1.774 -1.378 1.00 94.94 119 PRO A C 1
ATOM 910 O O . PRO A 1 119 ? 7.710 -2.579 -1.639 1.00 94.94 119 PRO A O 1
ATOM 913 N N . TYR A 1 120 ? 9.799 -2.159 -0.916 1.00 94.25 120 TYR A N 1
ATOM 914 C CA . TYR A 1 120 ? 10.063 -3.540 -0.528 1.00 94.25 120 TYR A CA 1
ATOM 915 C C . TYR A 1 120 ? 9.142 -3.938 0.630 1.00 94.25 120 TYR A C 1
ATOM 917 O O . TYR A 1 120 ? 8.848 -3.125 1.492 1.00 94.25 120 TYR A O 1
ATOM 925 N N . GLY A 1 121 ? 8.686 -5.181 0.664 1.00 94.44 121 GLY A N 1
ATOM 926 C CA . GLY A 1 121 ? 7.709 -5.691 1.625 1.00 94.44 121 GLY A CA 1
ATOM 927 C C . GLY A 1 121 ? 6.325 -5.876 1.001 1.00 94.44 121 GLY A C 1
ATOM 928 O O . GLY A 1 121 ? 5.589 -6.769 1.417 1.00 94.44 121 GLY A O 1
ATOM 929 N N . LEU A 1 122 ? 6.005 -5.130 -0.066 1.00 95.88 122 LEU A N 1
ATOM 930 C CA . LEU A 1 122 ? 4.757 -5.310 -0.816 1.00 95.88 122 LEU A CA 1
ATOM 931 C C . LEU A 1 122 ? 4.643 -6.722 -1.415 1.00 95.88 122 LEU A C 1
ATOM 933 O O . LEU A 1 122 ? 3.554 -7.292 -1.435 1.00 95.88 122 LEU A O 1
ATOM 937 N N . GLN A 1 123 ? 5.768 -7.323 -1.818 1.00 95.38 123 GLN A N 1
ATOM 938 C CA . GLN A 1 123 ? 5.823 -8.694 -2.335 1.00 95.38 123 GLN A CA 1
ATOM 939 C C . GLN A 1 123 ? 5.369 -9.765 -1.334 1.00 95.38 123 GLN A C 1
ATOM 941 O O . GLN A 1 123 ? 5.119 -10.898 -1.731 1.00 95.38 123 GLN A O 1
ATOM 946 N N . PHE A 1 124 ? 5.292 -9.438 -0.040 1.00 95.81 124 PHE A N 1
ATOM 947 C CA . PHE A 1 124 ? 4.872 -10.385 0.990 1.00 95.81 124 PHE A CA 1
ATOM 948 C C . PHE A 1 124 ? 3.364 -10.372 1.243 1.00 95.81 124 PHE A C 1
ATOM 950 O O . PHE A 1 124 ? 2.896 -11.209 2.007 1.00 95.81 124 PHE A O 1
ATOM 957 N N . VAL A 1 125 ? 2.596 -9.474 0.613 1.00 96.88 125 VAL A N 1
ATOM 958 C CA . VAL A 1 125 ? 1.132 -9.437 0.747 1.00 96.88 125 VAL A CA 1
ATOM 959 C C . VAL A 1 125 ? 0.513 -10.598 -0.045 1.00 96.88 125 VAL A C 1
ATOM 961 O O . VAL A 1 125 ? 0.503 -10.556 -1.278 1.00 96.88 125 VAL A O 1
ATOM 964 N N . PRO A 1 126 ? -0.066 -11.622 0.610 1.00 95.88 126 PRO A N 1
ATOM 965 C CA . PRO A 1 126 ? -0.510 -12.831 -0.083 1.00 95.88 126 PRO A CA 1
ATOM 966 C C . PRO A 1 126 ? -1.810 -12.622 -0.870 1.00 95.88 126 PRO A C 1
ATOM 968 O O . PRO A 1 126 ? -2.121 -13.378 -1.788 1.00 95.88 126 PRO A O 1
ATOM 971 N N . SER A 1 127 ? -2.607 -11.617 -0.510 1.00 97.56 127 SER A N 1
ATOM 972 C CA . SER A 1 127 ? -3.988 -11.461 -0.970 1.00 97.56 127 SER A CA 1
ATOM 973 C C . SER A 1 127 ? -4.199 -10.409 -2.055 1.00 97.56 127 SER A C 1
ATOM 975 O O . SER A 1 127 ? -5.340 -10.280 -2.518 1.00 97.56 127 SER A O 1
ATOM 977 N N . LEU A 1 128 ? -3.147 -9.680 -2.449 1.00 98.44 128 LEU A N 1
ATOM 978 C CA . LEU A 1 128 ? -3.259 -8.520 -3.332 1.00 98.44 128 LEU A CA 1
ATOM 979 C C . LEU A 1 128 ? -3.838 -8.914 -4.697 1.00 98.44 128 LEU A C 1
ATOM 981 O O . LEU A 1 128 ? -3.425 -9.914 -5.278 1.00 98.44 128 LEU A O 1
ATOM 985 N N . ARG A 1 129 ? -4.812 -8.138 -5.181 1.00 98.69 129 ARG A N 1
ATOM 986 C CA . ARG A 1 129 ? -5.509 -8.340 -6.462 1.00 98.69 129 ARG A CA 1
ATOM 987 C C . ARG A 1 129 ? -5.312 -7.178 -7.419 1.00 98.69 129 ARG A C 1
ATOM 989 O O . ARG A 1 129 ? -5.065 -7.420 -8.593 1.00 98.69 129 ARG A O 1
ATOM 996 N N . THR A 1 130 ? -5.346 -5.954 -6.906 1.00 98.81 130 THR A N 1
ATOM 997 C CA . THR A 1 130 ? -5.197 -4.735 -7.702 1.00 98.81 130 THR A CA 1
ATOM 998 C C . THR A 1 130 ? -3.993 -3.944 -7.213 1.00 98.81 130 THR A C 1
ATOM 1000 O O . THR A 1 130 ? -3.894 -3.621 -6.024 1.00 98.81 130 THR A O 1
ATOM 1003 N N . LEU A 1 131 ? -3.094 -3.616 -8.137 1.00 98.69 131 LEU A N 1
ATOM 1004 C CA . LEU A 1 131 ? -1.962 -2.730 -7.904 1.00 98.69 131 LEU A CA 1
ATOM 1005 C C . LEU A 1 131 ? -2.010 -1.570 -8.900 1.00 98.69 131 LEU A C 1
ATOM 1007 O O . LEU A 1 131 ? -1.803 -1.762 -10.097 1.00 98.69 131 LEU A O 1
ATOM 1011 N N . ASP A 1 132 ? -2.248 -0.371 -8.378 1.00 98.62 132 ASP A N 1
ATOM 1012 C CA . ASP A 1 132 ? -2.218 0.875 -9.139 1.00 98.62 132 ASP A CA 1
ATOM 1013 C C . ASP A 1 132 ? -0.912 1.617 -8.827 1.00 98.62 132 ASP A C 1
ATOM 1015 O O . ASP A 1 132 ? -0.607 1.902 -7.665 1.00 98.62 132 ASP A O 1
ATOM 1019 N N . ILE A 1 133 ? -0.125 1.909 -9.861 1.00 98.00 133 ILE A N 1
ATOM 1020 C CA . ILE A 1 133 ? 1.165 2.59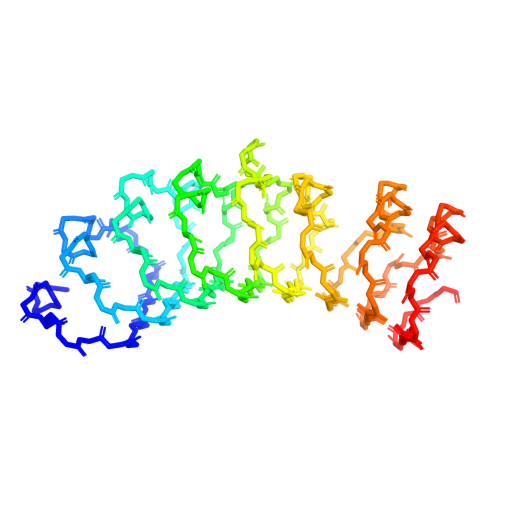4 -9.766 1.00 98.00 133 ILE A CA 1
ATOM 1021 C C . ILE A 1 133 ? 1.093 3.850 -10.619 1.00 98.00 133 ILE A C 1
ATOM 1023 O O . ILE A 1 133 ? 0.993 3.773 -11.841 1.00 98.00 133 ILE A O 1
ATOM 1027 N N . GLU A 1 134 ? 1.203 5.005 -9.981 1.00 98.06 134 GLU A N 1
ATOM 1028 C CA . GLU A 1 134 ? 1.142 6.299 -10.644 1.00 98.06 134 GLU A CA 1
ATOM 1029 C C . GLU A 1 134 ? 2.397 7.119 -10.354 1.00 98.06 134 GLU A C 1
ATOM 1031 O O . GLU A 1 134 ? 2.981 7.057 -9.271 1.00 98.06 134 GLU A O 1
ATOM 1036 N N . SER A 1 135 ? 2.851 7.880 -11.349 1.00 97.00 135 SER A N 1
ATOM 1037 C CA . SER A 1 135 ? 3.967 8.828 -11.210 1.00 97.00 135 SER A CA 1
ATOM 1038 C C . SER A 1 135 ? 5.233 8.242 -10.550 1.00 97.00 135 SER A C 1
ATOM 1040 O O . SER A 1 135 ? 5.961 8.952 -9.854 1.00 97.00 135 SER A O 1
ATOM 1042 N N . CYS A 1 136 ? 5.532 6.953 -10.754 1.00 94.81 136 CYS A N 1
ATOM 1043 C CA . CYS A 1 136 ? 6.731 6.325 -10.197 1.00 94.81 136 CYS A CA 1
ATOM 1044 C C . CYS A 1 136 ? 7.992 6.846 -10.904 1.00 94.81 136 CYS A C 1
ATOM 1046 O O . CYS A 1 136 ? 8.063 6.933 -12.136 1.00 94.81 136 CYS A O 1
ATOM 1048 N N . MET A 1 137 ? 9.012 7.183 -10.114 1.00 93.75 137 MET A N 1
ATOM 1049 C CA . MET A 1 137 ? 10.267 7.763 -10.605 1.00 93.75 137 MET A CA 1
ATOM 1050 C C . MET A 1 137 ? 11.343 6.718 -10.931 1.00 93.75 137 MET A C 1
ATOM 1052 O O . MET A 1 137 ? 12.448 7.096 -11.336 1.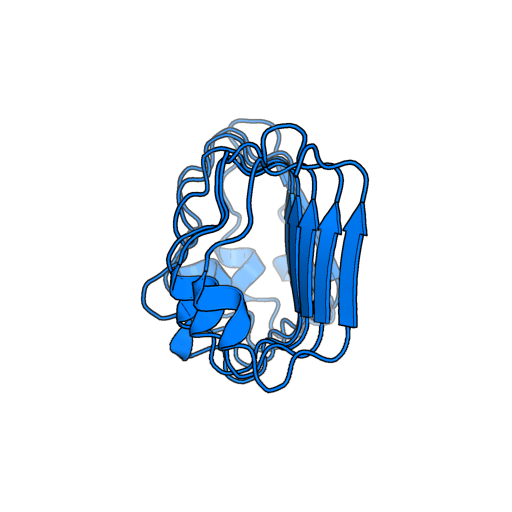00 93.75 137 MET A O 1
ATOM 1056 N N . SER A 1 138 ? 11.037 5.427 -10.784 1.00 92.81 138 SER A N 1
ATOM 1057 C CA . SER A 1 138 ? 11.960 4.341 -11.115 1.00 92.81 138 SER A CA 1
ATOM 1058 C C . SER A 1 138 ? 12.102 4.152 -12.628 1.00 92.81 138 SER A C 1
ATOM 1060 O O . SER A 1 138 ? 11.172 4.385 -13.402 1.00 92.81 138 SER A O 1
ATOM 1062 N N . THR A 1 139 ? 13.277 3.696 -13.063 1.00 94.12 139 THR A N 1
ATOM 1063 C CA . THR A 1 139 ? 13.529 3.333 -14.467 1.00 94.12 139 THR A CA 1
ATOM 1064 C C . THR A 1 139 ? 12.979 1.961 -14.844 1.00 94.12 139 THR A C 1
ATOM 1066 O O . THR A 1 139 ? 12.742 1.707 -16.025 1.00 94.12 139 THR A O 1
ATOM 1069 N N . SER A 1 140 ? 12.767 1.093 -13.854 1.00 93.25 140 SER A N 1
ATOM 1070 C CA . SER A 1 140 ? 12.215 -0.259 -13.993 1.00 93.25 140 SER A CA 1
ATOM 1071 C C . SER A 1 140 ? 11.404 -0.629 -12.749 1.00 93.25 140 SER A C 1
ATOM 1073 O O . SER A 1 140 ? 11.756 -0.230 -11.636 1.00 93.25 140 SER A O 1
ATOM 1075 N N . LEU A 1 141 ? 10.342 -1.419 -12.913 1.00 94.94 141 LEU A N 1
ATOM 1076 C CA . LEU A 1 141 ? 9.667 -2.046 -11.771 1.00 94.94 141 LEU A CA 1
ATOM 1077 C C . LEU A 1 141 ? 10.495 -3.242 -11.257 1.00 94.94 141 LEU A C 1
ATOM 1079 O O . LEU A 1 141 ? 11.263 -3.822 -12.026 1.00 94.94 141 LEU A O 1
ATOM 1083 N N . PRO A 1 142 ? 10.393 -3.596 -9.966 1.00 94.94 142 PRO A N 1
ATOM 1084 C CA . PRO A 1 142 ? 11.213 -4.645 -9.366 1.00 94.94 142 PRO A CA 1
ATOM 1085 C C . PRO A 1 142 ? 10.831 -6.057 -9.830 1.00 94.94 142 PRO A C 1
ATOM 1087 O O . PRO A 1 142 ? 9.657 -6.364 -10.022 1.00 94.94 142 PRO A O 1
ATOM 1090 N N . ASP A 1 143 ? 11.822 -6.951 -9.918 1.00 96.00 143 ASP A N 1
ATOM 1091 C CA . ASP A 1 143 ? 11.628 -8.330 -10.392 1.00 96.00 143 ASP A CA 1
ATOM 1092 C C . ASP A 1 143 ? 10.683 -9.163 -9.513 1.00 96.00 143 ASP A C 1
ATOM 1094 O O . ASP A 1 143 ? 10.004 -10.052 -10.030 1.00 96.00 143 ASP A O 1
ATOM 1098 N N . TRP A 1 144 ? 10.576 -8.871 -8.214 1.00 95.75 144 TRP A N 1
ATOM 1099 C CA . TRP A 1 144 ? 9.633 -9.567 -7.328 1.00 95.75 144 TRP A CA 1
ATOM 1100 C C . TRP A 1 144 ? 8.170 -9.335 -7.713 1.00 95.75 144 TRP A C 1
ATOM 1102 O O . TRP A 1 144 ? 7.305 -10.082 -7.264 1.00 95.75 144 TRP A O 1
ATOM 1112 N N . LEU A 1 145 ? 7.862 -8.340 -8.558 1.00 96.38 145 LEU A N 1
ATOM 1113 C CA . LEU A 1 145 ? 6.497 -8.110 -9.035 1.00 96.38 145 LEU A CA 1
ATOM 1114 C C . LEU A 1 145 ? 5.936 -9.370 -9.701 1.00 96.38 145 LEU A C 1
ATOM 1116 O O . LEU A 1 145 ? 4.782 -9.708 -9.486 1.00 96.38 145 LEU A O 1
ATOM 1120 N N . GLY A 1 146 ? 6.772 -10.120 -10.423 1.00 96.12 146 GLY A N 1
ATOM 1121 C CA . GLY A 1 146 ? 6.384 -11.393 -11.026 1.00 96.12 146 GLY A CA 1
ATOM 1122 C C . GLY A 1 146 ? 6.089 -12.525 -10.037 1.00 96.12 146 GLY A C 1
ATOM 1123 O O . GLY A 1 146 ? 5.572 -13.556 -10.451 1.00 96.12 146 GLY A O 1
ATOM 1124 N N . ASP A 1 147 ? 6.417 -12.377 -8.754 1.00 94.94 147 ASP A N 1
ATOM 1125 C CA . ASP A 1 147 ? 6.116 -13.381 -7.722 1.00 94.94 147 ASP A CA 1
ATOM 1126 C C . ASP A 1 147 ? 4.722 -13.179 -7.110 1.00 94.94 147 ASP A C 1
ATOM 1128 O O . ASP A 1 147 ? 4.192 -14.071 -6.444 1.00 94.94 147 ASP A O 1
ATOM 1132 N N . MET A 1 148 ? 4.079 -12.040 -7.393 1.00 95.81 148 MET A N 1
ATOM 1133 C CA . MET A 1 148 ? 2.731 -11.704 -6.930 1.00 95.81 148 MET A CA 1
ATOM 1134 C C . MET A 1 148 ? 1.656 -12.408 -7.767 1.00 95.81 148 MET A C 1
ATOM 1136 O O . MET A 1 148 ? 0.801 -11.779 -8.381 1.00 95.81 148 MET A O 1
ATOM 1140 N N . THR A 1 149 ? 1.690 -13.740 -7.796 1.00 94.94 149 THR A N 1
ATOM 1141 C CA . THR A 1 149 ? 0.815 -14.584 -8.637 1.00 94.94 149 THR A CA 1
ATOM 1142 C C . THR A 1 149 ? -0.682 -14.417 -8.364 1.00 94.94 149 THR A C 1
ATOM 1144 O O . THR A 1 149 ? -1.501 -14.863 -9.160 1.00 94.94 149 THR A O 1
ATOM 1147 N N . THR A 1 150 ? -1.065 -13.770 -7.264 1.00 97.44 150 THR A N 1
ATOM 1148 C CA . THR A 1 150 ? -2.450 -13.430 -6.929 1.00 97.44 150 THR A CA 1
ATOM 1149 C C . THR A 1 150 ? -2.968 -12.158 -7.592 1.00 97.44 150 THR A C 1
ATOM 1151 O O . THR A 1 150 ? -4.174 -11.932 -7.549 1.00 97.44 150 THR A O 1
ATOM 1154 N N . LEU A 1 151 ? -2.095 -11.356 -8.205 1.00 98.50 151 LEU A N 1
ATOM 1155 C CA . LEU A 1 151 ? -2.458 -10.100 -8.849 1.00 98.50 151 LEU A CA 1
ATOM 1156 C C . LEU A 1 151 ? -3.328 -10.352 -10.091 1.00 98.50 151 LEU A C 1
ATOM 1158 O O . LEU A 1 151 ? -2.959 -11.127 -10.973 1.00 98.50 151 LEU A O 1
ATOM 1162 N N . GLU A 1 152 ? -4.474 -9.680 -10.147 1.00 98.75 152 GLU A N 1
ATOM 1163 C CA . GLU A 1 152 ? -5.488 -9.781 -11.203 1.00 98.75 152 GLU A CA 1
ATOM 1164 C C . GLU A 1 152 ? -5.510 -8.519 -12.080 1.00 98.75 152 GLU A C 1
ATOM 1166 O O . GLU A 1 152 ? -5.757 -8.608 -13.287 1.00 98.75 152 GLU A O 1
ATOM 1171 N N . GLU A 1 153 ? -5.186 -7.361 -11.496 1.00 98.81 153 GLU A N 1
ATOM 1172 C CA . GLU A 1 153 ? -5.180 -6.055 -12.149 1.00 98.81 153 GLU A CA 1
ATOM 1173 C C . GLU A 1 153 ? -3.894 -5.282 -11.826 1.00 98.81 153 GLU A C 1
ATOM 1175 O O . GLU A 1 153 ? -3.527 -5.098 -10.661 1.00 98.81 153 GLU A O 1
ATOM 1180 N N . LEU A 1 154 ? -3.222 -4.794 -12.868 1.00 98.62 154 LEU A N 1
ATOM 1181 C CA . LEU A 1 154 ? -2.044 -3.938 -12.767 1.00 98.62 154 LEU A CA 1
ATOM 1182 C C . LEU A 1 154 ? -2.241 -2.704 -13.647 1.00 98.62 154 LEU A C 1
ATOM 1184 O O . LEU A 1 154 ? -2.336 -2.816 -14.871 1.00 98.62 154 LEU A O 1
ATOM 1188 N N . SER A 1 155 ? -2.276 -1.525 -13.030 1.00 98.50 155 SER A N 1
ATOM 1189 C CA . SER A 1 155 ? -2.287 -0.246 -13.741 1.00 98.50 155 SER A CA 1
ATOM 1190 C C . SER 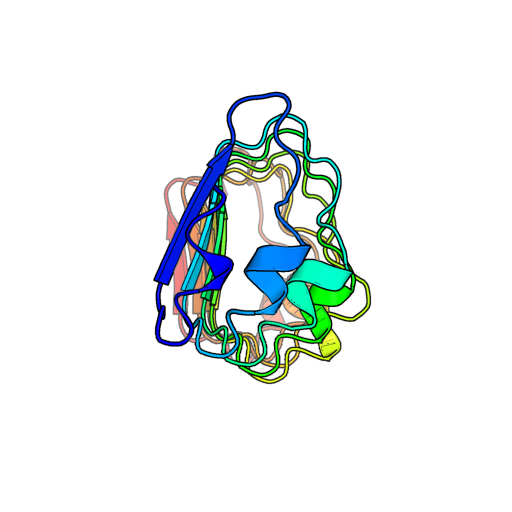A 1 155 ? -0.988 0.506 -13.483 1.00 98.50 155 SER A C 1
ATOM 1192 O O . SER A 1 155 ? -0.559 0.642 -12.340 1.00 98.50 155 SER A O 1
ATOM 1194 N N . ILE A 1 156 ? -0.349 0.984 -14.549 1.00 98.06 156 ILE A N 1
ATOM 1195 C CA . ILE A 1 156 ? 0.892 1.756 -14.504 1.00 98.06 156 ILE A CA 1
ATOM 1196 C C . ILE A 1 156 ? 0.689 3.031 -15.318 1.00 98.06 156 ILE A C 1
ATOM 1198 O O . ILE A 1 156 ? 0.634 3.005 -16.551 1.00 98.06 156 ILE A O 1
ATOM 1202 N N . GLY A 1 157 ? 0.602 4.160 -14.632 1.00 97.94 157 GLY A N 1
ATOM 1203 C CA . GLY A 1 157 ? 0.321 5.449 -15.235 1.00 97.94 157 GLY A CA 1
ATOM 1204 C C . GLY A 1 157 ? 1.388 6.488 -14.916 1.00 97.94 157 GLY A C 1
ATOM 1205 O O . GLY A 1 157 ? 2.102 6.415 -13.915 1.00 97.94 157 GLY A O 1
ATOM 1206 N N . PHE A 1 158 ? 1.557 7.448 -15.827 1.00 97.44 158 PHE A N 1
ATOM 1207 C CA . PHE A 1 158 ? 2.372 8.657 -15.637 1.00 97.44 158 PHE A CA 1
ATOM 1208 C C . PHE A 1 158 ? 3.828 8.419 -15.154 1.00 97.44 158 PHE A C 1
ATOM 1210 O O . PHE A 1 158 ? 4.508 9.355 -14.722 1.00 97.44 158 PHE A O 1
ATOM 1217 N N . CYS A 1 159 ? 4.365 7.200 -15.288 1.00 96.81 159 CYS A N 1
ATOM 1218 C CA . CYS A 1 159 ? 5.720 6.823 -14.882 1.00 96.81 159 CYS A CA 1
ATOM 1219 C C . CYS A 1 159 ? 6.731 7.246 -15.958 1.00 96.81 159 CYS A C 1
ATOM 1221 O O . CYS A 1 159 ? 7.251 6.439 -16.729 1.00 96.81 159 CYS A O 1
ATOM 1223 N N . LYS A 1 160 ? 7.021 8.550 -16.025 1.00 95.50 160 LYS A N 1
ATOM 1224 C CA . LYS A 1 160 ? 7.828 9.168 -17.098 1.00 95.50 160 LYS A CA 1
ATOM 1225 C C . LYS A 1 160 ? 9.270 8.660 -17.199 1.00 95.50 160 LYS A C 1
ATOM 1227 O O . LYS A 1 160 ? 9.920 8.918 -18.203 1.00 95.50 160 LYS A O 1
ATOM 1232 N N . LYS A 1 161 ? 9.806 8.009 -16.163 1.00 95.19 161 LYS A N 1
ATOM 1233 C CA . LYS A 1 161 ? 11.171 7.455 -16.168 1.00 95.19 161 LYS A CA 1
ATOM 1234 C C . LYS A 1 161 ? 11.222 5.969 -16.504 1.00 95.19 161 LYS A C 1
ATOM 1236 O O . LYS A 1 161 ? 12.313 5.480 -16.796 1.00 95.19 161 LYS A O 1
ATOM 1241 N N . LEU A 1 162 ? 10.081 5.283 -16.478 1.00 96.06 162 LEU A N 1
ATOM 1242 C CA . LEU A 1 162 ? 9.995 3.853 -16.723 1.00 96.06 162 LEU A CA 1
ATOM 1243 C C . LEU A 1 162 ? 10.352 3.568 -18.184 1.00 96.06 162 LEU A C 1
ATOM 1245 O O . LEU A 1 162 ? 9.765 4.168 -19.083 1.00 96.06 162 LEU A O 1
ATOM 1249 N N . ARG A 1 163 ? 11.331 2.684 -18.403 1.00 94.19 163 ARG A N 1
ATOM 1250 C CA . ARG A 1 163 ? 11.832 2.299 -19.738 1.00 94.19 163 ARG A CA 1
ATOM 1251 C C . ARG A 1 163 ? 11.532 0.853 -20.106 1.00 94.19 163 ARG A C 1
ATOM 1253 O O . ARG A 1 163 ? 11.668 0.479 -21.262 1.00 94.19 163 ARG A O 1
ATOM 1260 N N . SER A 1 164 ? 11.212 0.026 -19.121 1.00 92.25 164 SER A N 1
ATOM 1261 C CA . SER A 1 164 ? 10.874 -1.375 -19.325 1.00 92.25 164 SER A CA 1
ATOM 1262 C C . SER A 1 164 ? 10.141 -1.928 -18.107 1.00 92.25 164 SER A C 1
ATOM 1264 O O . SER A 1 164 ? 10.262 -1.419 -16.988 1.00 92.25 164 SER A O 1
ATOM 1266 N N . LEU A 1 165 ? 9.389 -3.001 -18.336 1.00 93.75 165 LEU A N 1
ATOM 1267 C CA . LEU A 1 165 ? 8.851 -3.852 -17.279 1.00 93.75 165 LEU A CA 1
ATOM 1268 C C . LEU A 1 165 ? 9.858 -4.970 -16.956 1.00 93.75 165 LEU A C 1
ATOM 1270 O O . LEU A 1 165 ? 10.615 -5.377 -17.844 1.00 93.75 165 LEU A O 1
ATOM 1274 N N . PRO A 1 166 ? 9.880 -5.487 -15.717 1.00 94.31 166 PRO A N 1
ATOM 1275 C CA . PRO A 1 166 ? 10.711 -6.628 -15.362 1.00 94.31 166 PRO A CA 1
ATOM 1276 C C . PRO A 1 166 ? 10.275 -7.865 -16.150 1.00 94.31 166 PRO A C 1
ATOM 1278 O O . PRO A 1 166 ? 9.083 -8.119 -16.329 1.00 94.31 166 PRO A O 1
ATOM 1281 N N . SER A 1 167 ? 11.241 -8.674 -16.589 1.00 95.19 167 SER A N 1
ATOM 1282 C CA . SER A 1 167 ? 10.959 -9.906 -17.349 1.00 95.19 167 SER A CA 1
ATOM 1283 C C . SER A 1 167 ? 10.091 -10.899 -16.569 1.00 95.19 167 SER A C 1
ATOM 1285 O O . SER A 1 167 ? 9.368 -11.701 -17.157 1.00 95.19 167 SER A O 1
ATOM 1287 N N . SER A 1 168 ? 10.120 -10.817 -15.238 1.00 96.88 168 SER A N 1
ATOM 1288 C CA . SER A 1 168 ? 9.309 -11.627 -14.340 1.00 96.88 168 SER A CA 1
ATOM 1289 C C . SER A 1 168 ? 7.809 -11.364 -14.454 1.00 96.88 168 SER A C 1
ATOM 1291 O O . SER A 1 168 ? 7.040 -12.221 -14.032 1.00 96.88 168 SER A O 1
ATOM 1293 N N . ILE A 1 169 ? 7.369 -10.254 -15.060 1.00 95.56 169 ILE A N 1
ATOM 1294 C CA . ILE A 1 169 ? 5.943 -9.926 -15.211 1.00 95.56 169 ILE A CA 1
ATOM 1295 C C . ILE A 1 169 ? 5.155 -11.034 -15.933 1.00 95.56 169 ILE A C 1
ATOM 1297 O O . ILE A 1 169 ? 3.981 -11.242 -15.653 1.00 95.56 169 ILE A O 1
ATOM 1301 N N . GLN A 1 170 ? 5.822 -11.823 -16.784 1.00 94.62 170 GLN A N 1
ATOM 1302 C CA . GLN A 1 170 ? 5.246 -12.997 -17.454 1.00 94.62 170 GLN A CA 1
ATOM 1303 C C . GLN A 1 170 ? 4.804 -14.119 -16.492 1.00 94.62 170 GLN A C 1
ATOM 1305 O O . GLN A 1 170 ? 4.079 -15.023 -16.897 1.00 94.62 170 GLN A O 1
ATOM 1310 N N . ARG A 1 171 ? 5.259 -14.093 -15.231 1.00 97.44 171 ARG A N 1
ATOM 1311 C CA . ARG A 1 171 ? 4.881 -15.051 -14.180 1.00 97.44 171 ARG A CA 1
ATOM 1312 C C . ARG A 1 171 ? 3.561 -14.692 -13.488 1.00 97.44 171 ARG A C 1
ATOM 1314 O O . ARG A 1 171 ? 3.068 -15.492 -12.698 1.00 97.44 171 ARG A O 1
ATOM 1321 N N . LEU A 1 172 ? 2.972 -13.531 -13.784 1.00 97.06 172 LEU A N 1
ATOM 1322 C CA . LEU A 1 172 ? 1.676 -13.109 -13.248 1.00 97.06 172 LEU A CA 1
ATOM 1323 C C . LEU A 1 172 ? 0.521 -13.867 -13.920 1.00 97.06 172 LEU A C 1
ATOM 1325 O O . LEU A 1 172 ? -0.208 -13.334 -14.750 1.00 97.06 172 LEU A O 1
ATOM 1329 N N . THR A 1 173 ? 0.351 -15.136 -13.561 1.00 95.31 173 THR A N 1
ATOM 1330 C CA . THR A 1 173 ? -0.578 -16.055 -14.237 1.00 95.31 173 THR A CA 1
ATOM 1331 C C . THR A 1 173 ? -2.060 -15.709 -14.077 1.00 95.31 173 THR A C 1
ATOM 1333 O O . THR A 1 173 ? -2.861 -16.172 -14.882 1.00 95.31 173 THR A O 1
ATOM 1336 N N . ASN A 1 174 ? -2.433 -14.930 -13.055 1.00 97.62 174 ASN A N 1
ATOM 1337 C CA . ASN A 1 174 ? -3.818 -14.501 -12.816 1.00 97.62 174 ASN A CA 1
ATOM 1338 C C . ASN A 1 174 ? -4.118 -13.090 -13.348 1.00 97.62 174 ASN A C 1
ATOM 1340 O O . ASN A 1 174 ? -5.256 -12.634 -13.240 1.00 97.62 174 ASN A O 1
ATOM 1344 N N . LEU A 1 175 ? -3.129 -12.403 -13.931 1.00 98.31 175 LEU A N 1
ATOM 1345 C CA . LEU A 1 175 ? -3.304 -11.041 -14.420 1.00 98.31 175 LEU A CA 1
ATOM 1346 C C . LEU A 1 175 ? -4.247 -11.032 -15.625 1.00 98.31 175 LEU A C 1
ATOM 1348 O O . LEU A 1 175 ? -3.939 -11.577 -16.684 1.00 98.31 175 LEU A O 1
ATOM 1352 N N . SER A 1 176 ? -5.398 -10.391 -15.454 1.00 98.12 176 SER A N 1
ATOM 1353 C CA . SER A 1 176 ? -6.453 -10.284 -16.465 1.00 98.12 176 SER A CA 1
ATOM 1354 C C . SER A 1 176 ? -6.585 -8.869 -17.028 1.00 98.12 176 SER A C 1
ATOM 1356 O O . SER A 1 176 ? -7.063 -8.689 -18.148 1.00 98.12 176 SER A O 1
ATOM 1358 N N . TYR A 1 177 ? -6.104 -7.873 -16.281 1.00 98.56 177 TYR A N 1
ATOM 1359 C CA . TYR A 1 177 ? -6.086 -6.477 -16.683 1.00 98.56 177 TYR A CA 1
ATOM 1360 C C . TYR A 1 177 ? -4.681 -5.894 -16.519 1.00 98.56 177 TYR A C 1
ATOM 1362 O O . TYR A 1 177 ? -4.129 -5.866 -15.419 1.00 98.56 177 TYR A O 1
ATOM 1370 N N . LEU A 1 178 ? -4.117 -5.402 -17.622 1.00 97.62 178 LEU A N 1
ATOM 1371 C CA . LEU A 1 178 ? -2.871 -4.644 -17.638 1.00 97.62 178 LEU A CA 1
ATOM 1372 C C . LEU A 1 178 ? -3.101 -3.333 -18.385 1.00 97.62 178 LEU A C 1
ATOM 1374 O O . LEU A 1 178 ? -3.383 -3.337 -19.583 1.00 97.62 178 LEU A O 1
ATOM 1378 N N . SER A 1 179 ? -2.945 -2.219 -17.680 1.00 98.00 179 SER A N 1
ATOM 1379 C CA . SER A 1 179 ? -3.011 -0.877 -18.251 1.00 98.00 179 SER A CA 1
ATOM 1380 C C . SER A 1 179 ? -1.665 -0.192 -18.094 1.00 98.00 179 SER A C 1
ATOM 1382 O O . SER A 1 179 ? -1.116 -0.140 -16.997 1.00 98.00 179 SER A O 1
ATOM 1384 N N . ILE A 1 180 ? -1.125 0.328 -19.194 1.00 96.94 180 ILE A N 1
ATOM 1385 C CA . ILE A 1 180 ? 0.098 1.129 -19.190 1.00 96.94 180 ILE A CA 1
ATOM 1386 C C . ILE A 1 180 ? -0.168 2.376 -20.015 1.00 96.94 180 ILE A C 1
ATOM 1388 O O . ILE A 1 180 ? -0.435 2.287 -21.213 1.00 96.94 180 ILE A O 1
ATOM 1392 N N . HIS A 1 181 ? -0.102 3.545 -19.388 1.00 96.56 181 HIS A N 1
ATOM 1393 C CA . HIS A 1 181 ? -0.371 4.811 -20.062 1.00 96.56 181 HIS A CA 1
ATOM 1394 C C . HIS A 1 181 ? 0.577 5.909 -19.601 1.00 96.56 181 HIS A C 1
ATOM 1396 O O . HIS A 1 181 ? 1.064 5.924 -18.473 1.00 96.56 181 HIS A O 1
ATOM 1402 N N . CYS A 1 182 ? 0.849 6.861 -20.494 1.00 95.31 182 CYS A N 1
ATOM 1403 C CA . CYS A 1 182 ? 1.698 8.019 -20.198 1.00 95.31 182 CYS A CA 1
ATOM 1404 C C . CYS A 1 182 ? 3.101 7.650 -19.649 1.00 95.31 182 CYS A C 1
ATOM 1406 O O . CYS A 1 182 ? 3.686 8.424 -18.888 1.00 95.31 182 CYS A O 1
ATOM 1408 N N . CYS A 1 183 ? 3.635 6.485 -20.037 1.00 93.00 183 CYS A N 1
ATOM 1409 C CA . CYS A 1 183 ? 4.980 5.997 -19.709 1.00 93.00 183 CYS A CA 1
ATOM 1410 C C . CYS A 1 183 ? 5.889 6.039 -20.955 1.00 93.00 183 CYS A C 1
ATOM 1412 O O . CYS A 1 183 ? 5.388 6.144 -22.073 1.00 93.00 183 CYS A O 1
ATOM 1414 N N . LEU A 1 184 ? 7.214 5.962 -20.775 1.00 89.19 184 LEU A N 1
ATOM 1415 C CA . LEU A 1 184 ? 8.201 5.968 -21.874 1.00 89.19 184 LEU A CA 1
ATOM 1416 C C . LEU A 1 184 ? 8.743 4.561 -22.209 1.00 89.19 184 LEU A C 1
ATOM 1418 O O . LEU A 1 184 ? 9.884 4.452 -22.666 1.00 89.19 184 LEU A O 1
ATOM 1422 N N . ILE A 1 185 ? 7.967 3.507 -21.918 1.00 79.00 185 ILE A N 1
ATOM 1423 C CA . ILE A 1 185 ? 8.381 2.105 -22.112 1.00 79.00 185 I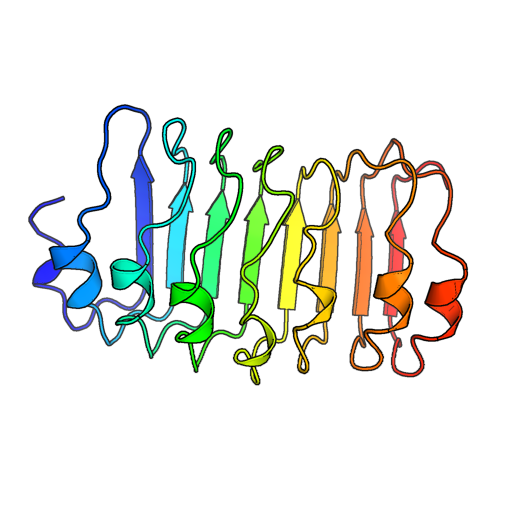LE A CA 1
ATOM 1424 C C . ILE A 1 185 ? 8.373 1.677 -23.578 1.00 79.00 185 ILE A C 1
ATOM 1426 O O . ILE A 1 185 ? 7.599 2.270 -24.362 1.00 79.00 185 ILE A O 1
#